Protein AF-A0AAV6U9W0-F1 (afdb_monomer_lite)

Organism: NCBI:txid931172

Sequence (272 aa):
MIKNRRFLPVDQITVCIETLISGEEGLRMTPAEGYRPVSVLTDRDSPFLAFLQLFGGERLAAMHIVTKKELSKSEINKSILRRRDRQAAESTEFILFAAKVLEINRITSNHSICLRKRYGERVVTAQLASNKEYVDGVLQDDNAFRVIHGVRNSSHHWHQEGLRVRAMVRQFGLPHIFLTISAAEIKWMELIVILKKVLYGETISEEQAREISDQDKATLIQRDPIVPVTSIIDFIPCSKPLNLLKDLLATDKFYTTFIRSSFNTEDHHTST

InterPro domains:
  IPR025476 Helitron helicase-like domain [PF14214] (132-202)

Structure (mmCIF, N/CA/C/O backbone):
data_AF-A0AAV6U9W0-F1
#
_entry.id   AF-A0AAV6U9W0-F1
#
loop_
_atom_site.group_PDB
_atom_site.id
_atom_site.type_symbol
_atom_site.label_atom_id
_atom_site.label_alt_id
_atom_site.label_comp_id
_atom_site.label_asym_id
_atom_site.label_entity_id
_atom_site.label_seq_id
_atom_site.pdbx_PDB_ins_code
_atom_site.Cartn_x
_atom_site.Cartn_y
_atom_site.Cartn_z
_atom_site.occupancy
_atom_site.B_iso_or_equiv
_atom_site.auth_seq_id
_atom_site.auth_comp_id
_atom_site.auth_asym_id
_atom_site.auth_atom_id
_atom_site.pdbx_PDB_model_num
ATOM 1 N N . MET A 1 1 ? -8.927 -1.709 -35.485 1.00 34.56 1 MET A N 1
ATOM 2 C CA . MET A 1 1 ? -9.480 -2.949 -36.077 1.00 34.56 1 MET A CA 1
ATOM 3 C C . MET A 1 1 ? -9.772 -3.941 -34.965 1.00 34.56 1 MET A C 1
ATOM 5 O O . MET A 1 1 ? -8.864 -4.586 -34.457 1.00 34.56 1 MET A O 1
ATOM 9 N N . ILE A 1 2 ? -11.030 -3.986 -34.537 1.00 35.25 2 ILE A N 1
ATOM 10 C CA . ILE A 1 2 ? -11.538 -4.881 -33.495 1.00 35.25 2 ILE A CA 1
ATOM 11 C C . ILE A 1 2 ? -11.841 -6.215 -34.184 1.00 35.25 2 ILE A C 1
ATOM 13 O O . ILE A 1 2 ? -12.743 -6.279 -35.014 1.00 35.25 2 ILE A O 1
ATOM 17 N N . LYS A 1 3 ? -11.059 -7.266 -33.911 1.00 35.25 3 LYS A N 1
ATOM 18 C CA . LYS A 1 3 ? -11.400 -8.623 -34.360 1.00 35.25 3 LYS A CA 1
ATOM 19 C C . LYS A 1 3 ? -12.346 -9.252 -33.337 1.00 35.25 3 LYS A C 1
ATOM 21 O O . LYS A 1 3 ? -11.996 -9.384 -32.167 1.00 35.25 3 LYS A O 1
ATOM 26 N N . ASN A 1 4 ? -13.537 -9.602 -33.819 1.00 33.78 4 ASN A N 1
ATOM 27 C CA . ASN A 1 4 ? -14.588 -10.362 -33.148 1.00 33.78 4 ASN A CA 1
ATOM 28 C C . ASN A 1 4 ? -14.027 -11.482 -32.259 1.00 33.78 4 ASN A C 1
ATOM 30 O O . ASN A 1 4 ? -13.488 -12.464 -32.765 1.00 33.78 4 ASN A O 1
ATOM 34 N N . ARG A 1 5 ? -14.217 -11.368 -30.941 1.00 40.19 5 ARG A N 1
ATOM 35 C CA . ARG A 1 5 ? -14.138 -12.515 -30.031 1.00 40.19 5 ARG A CA 1
ATOM 36 C C . ARG A 1 5 ? -15.517 -13.170 -30.003 1.00 40.19 5 ARG A C 1
ATOM 38 O O . ARG A 1 5 ? -16.406 -12.686 -29.311 1.00 40.19 5 ARG A O 1
ATOM 45 N N . ARG A 1 6 ? -15.707 -14.237 -30.783 1.00 32.53 6 ARG A N 1
ATOM 46 C CA . ARG A 1 6 ? -16.805 -15.183 -30.548 1.00 32.53 6 ARG A CA 1
ATOM 47 C C . ARG A 1 6 ? -16.363 -16.092 -29.403 1.00 32.53 6 ARG A C 1
ATOM 49 O O . ARG A 1 6 ? -15.396 -16.828 -29.561 1.00 32.53 6 ARG A O 1
ATOM 56 N N . PHE A 1 7 ? -17.025 -15.989 -28.257 1.00 41.41 7 PHE A N 1
ATOM 57 C CA . PHE A 1 7 ? -17.010 -17.059 -27.263 1.00 41.41 7 PHE A CA 1
ATOM 58 C C . PHE A 1 7 ? -17.871 -18.193 -27.821 1.00 41.41 7 PHE A C 1
ATOM 60 O O . PHE A 1 7 ? -18.963 -17.931 -28.327 1.00 41.41 7 PHE A O 1
ATOM 67 N N . LEU A 1 8 ? -17.353 -19.420 -27.806 1.00 33.66 8 LEU A N 1
ATOM 68 C CA . LEU A 1 8 ? -18.172 -20.595 -28.088 1.00 33.66 8 LEU A CA 1
ATOM 69 C C . LEU A 1 8 ? -19.186 -20.769 -26.941 1.00 33.66 8 LEU A C 1
ATOM 71 O O . LEU A 1 8 ? -18.841 -20.472 -25.793 1.00 33.66 8 LEU A O 1
ATOM 75 N N . PRO A 1 9 ? -20.429 -21.183 -27.238 1.00 29.05 9 PRO A N 1
ATOM 76 C CA . PRO A 1 9 ? -21.453 -21.407 -26.224 1.00 29.05 9 PRO A CA 1
ATOM 77 C C . PRO A 1 9 ? -21.056 -22.545 -25.273 1.00 29.05 9 PRO A C 1
ATOM 79 O O . PRO A 1 9 ? -20.320 -23.459 -25.642 1.00 29.05 9 PRO A O 1
ATOM 82 N N . VAL A 1 10 ? -21.556 -22.458 -24.040 1.00 43.41 10 VAL A N 1
ATOM 83 C CA . VAL A 1 10 ? -21.183 -23.257 -22.854 1.00 43.41 10 VAL A CA 1
ATOM 84 C C . VAL A 1 10 ? -21.566 -24.749 -22.969 1.00 43.41 10 VAL A C 1
ATOM 86 O O . VAL A 1 10 ? -21.153 -25.562 -22.149 1.00 43.41 10 VAL A O 1
ATOM 89 N N . ASP A 1 11 ? -22.242 -25.149 -24.045 1.00 32.69 11 ASP A N 1
ATOM 90 C CA . ASP A 1 11 ? -22.804 -26.496 -24.220 1.00 32.69 11 ASP A CA 1
ATOM 91 C C . ASP A 1 11 ? -21.808 -27.549 -24.754 1.00 32.69 11 ASP A C 1
ATOM 93 O O . ASP A 1 11 ? -22.188 -28.689 -25.002 1.00 32.69 11 ASP A O 1
ATOM 97 N N . GLN A 1 12 ? -20.525 -27.208 -24.934 1.00 37.31 12 GLN A N 1
ATOM 98 C CA . GLN A 1 12 ? -19.490 -28.156 -25.395 1.00 37.31 12 GLN A CA 1
ATOM 99 C C . GLN A 1 12 ? -18.553 -28.666 -24.291 1.00 37.31 12 GLN A C 1
ATOM 101 O O . GLN A 1 12 ? -17.585 -29.367 -24.580 1.00 37.31 12 GLN A O 1
ATOM 106 N N . ILE A 1 13 ? -18.842 -28.384 -23.018 1.00 40.12 13 ILE A N 1
ATOM 107 C CA . ILE A 1 13 ? -18.174 -29.055 -21.893 1.00 40.12 13 ILE A CA 1
ATOM 108 C C . ILE A 1 13 ? -18.954 -30.338 -21.587 1.00 40.12 13 ILE A C 1
ATOM 110 O O . ILE A 1 13 ? -19.564 -30.494 -20.537 1.00 40.12 13 ILE A O 1
ATOM 114 N N . THR A 1 14 ? -19.004 -31.256 -22.547 1.00 30.81 14 THR A N 1
ATOM 115 C CA . THR A 1 14 ? -19.441 -32.628 -22.286 1.00 30.81 14 THR A CA 1
ATOM 116 C C . THR A 1 14 ? -18.301 -33.537 -22.691 1.00 30.81 14 THR A C 1
ATOM 118 O O . THR A 1 14 ? -17.938 -33.619 -23.858 1.00 30.81 14 THR A O 1
ATOM 121 N N . VAL A 1 15 ? -17.685 -34.111 -21.661 1.00 44.22 15 VAL A N 1
ATOM 122 C CA . VAL A 1 15 ? -16.971 -35.389 -21.632 1.00 44.22 15 VAL A CA 1
ATOM 123 C C . VAL A 1 15 ? -16.905 -36.088 -22.996 1.00 44.22 15 VAL A C 1
ATOM 125 O O . VAL A 1 15 ? -17.845 -36.762 -23.396 1.00 44.22 15 VAL A O 1
ATOM 128 N N . CYS A 1 16 ? -15.758 -35.982 -23.662 1.00 31.23 16 CYS A N 1
ATOM 129 C CA . CYS A 1 16 ? -15.353 -36.913 -24.712 1.00 31.23 16 CYS A CA 1
ATOM 130 C C . CYS A 1 16 ? -13.968 -37.454 -24.346 1.00 31.23 16 CYS A C 1
ATOM 132 O O . CYS A 1 16 ? -12.960 -37.122 -24.965 1.00 31.23 16 CYS A O 1
ATOM 134 N N . ILE A 1 17 ? -13.915 -38.251 -23.278 1.00 44.06 17 ILE A N 1
ATOM 135 C CA . ILE A 1 17 ? -12.881 -39.277 -23.153 1.00 44.06 17 ILE A CA 1
ATOM 136 C C . ILE A 1 17 ? -13.472 -40.483 -23.867 1.00 44.06 17 ILE A C 1
ATOM 138 O O . ILE A 1 17 ? -14.253 -41.196 -23.261 1.00 44.06 17 ILE A O 1
ATOM 142 N N . GLU A 1 18 ? -13.153 -40.666 -25.146 1.00 36.28 18 GLU A N 1
ATOM 143 C CA . GLU A 1 18 ? -13.194 -41.974 -25.806 1.00 36.28 18 GLU A CA 1
ATOM 144 C C . GLU A 1 18 ? -12.420 -41.909 -27.137 1.00 36.28 18 GLU A C 1
ATOM 146 O O . GLU A 1 18 ? -12.790 -41.241 -28.097 1.00 36.28 18 GLU A O 1
ATOM 151 N N . THR A 1 19 ? -11.252 -42.553 -27.090 1.00 47.78 19 THR A N 1
ATOM 152 C CA . THR A 1 19 ? -10.423 -43.143 -28.153 1.00 47.78 19 THR A CA 1
ATOM 153 C C . THR A 1 19 ? -10.770 -42.881 -29.624 1.00 47.78 19 THR A C 1
ATOM 155 O O . THR A 1 19 ? -11.727 -43.444 -30.139 1.00 47.78 19 THR A O 1
ATOM 158 N N . LEU A 1 20 ? -9.835 -42.245 -30.342 1.00 34.69 20 LEU A N 1
ATOM 159 C CA . LEU A 1 20 ? -9.429 -42.617 -31.708 1.00 34.69 20 LEU A CA 1
ATOM 160 C C . LEU A 1 20 ? -7.949 -42.235 -31.897 1.00 34.69 20 LEU A C 1
ATOM 162 O O . LEU A 1 20 ? -7.608 -41.108 -32.243 1.00 34.69 20 LEU A O 1
ATOM 166 N N . ILE A 1 21 ? -7.058 -43.188 -31.610 1.00 48.72 21 ILE A N 1
ATOM 167 C CA . ILE A 1 21 ? -5.633 -43.116 -31.951 1.00 48.72 21 ILE A CA 1
ATOM 168 C C . ILE A 1 21 ? -5.502 -43.682 -33.368 1.00 48.72 21 ILE A C 1
ATOM 170 O O . ILE A 1 21 ? -5.483 -44.897 -33.563 1.00 48.72 21 ILE A O 1
ATOM 174 N N . SER A 1 22 ? -5.464 -42.812 -34.372 1.00 43.38 22 SER A N 1
ATOM 175 C CA . SER A 1 22 ? -4.952 -43.139 -35.706 1.00 43.38 22 SER A CA 1
ATOM 176 C C . SER A 1 22 ? -4.578 -41.862 -36.443 1.00 43.38 22 SER A C 1
ATOM 178 O O . SER A 1 22 ? -5.436 -41.040 -36.746 1.00 43.38 22 SER A O 1
ATOM 180 N N . GLY A 1 23 ? -3.285 -41.728 -36.725 1.00 39.44 23 GLY A N 1
ATOM 181 C CA . GLY A 1 23 ? -2.690 -40.619 -37.464 1.00 39.44 23 GLY A CA 1
ATOM 182 C C . GLY A 1 23 ? -1.450 -40.101 -36.746 1.00 39.44 23 GLY A C 1
ATOM 183 O O . GLY A 1 23 ? -1.501 -39.834 -35.550 1.0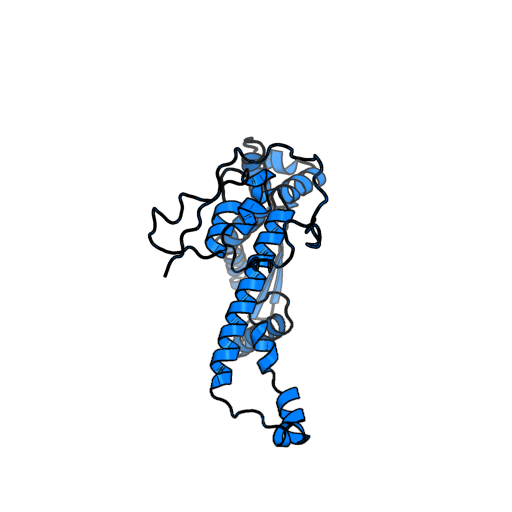0 39.44 23 GLY A O 1
ATOM 184 N N . GLU A 1 24 ? -0.335 -39.978 -37.462 1.00 47.72 24 GLU A N 1
ATOM 185 C CA . GLU A 1 24 ? 0.940 -39.399 -37.009 1.00 47.72 24 GLU A CA 1
ATOM 186 C C . GLU A 1 24 ? 0.846 -37.881 -36.735 1.00 47.72 24 GLU A C 1
ATOM 188 O O . GLU A 1 24 ? 1.680 -37.089 -37.163 1.00 47.72 24 GLU A O 1
ATOM 193 N N . GLU A 1 25 ? -0.172 -37.450 -35.999 1.00 53.66 25 GLU A N 1
ATOM 194 C CA . GLU A 1 25 ? -0.300 -36.102 -35.466 1.00 53.66 25 GLU A CA 1
ATOM 195 C C . GLU A 1 25 ? -0.363 -36.239 -33.947 1.00 53.66 25 GLU A C 1
ATOM 197 O O . GLU A 1 25 ? -1.324 -36.763 -33.386 1.00 53.66 25 GLU A O 1
ATOM 202 N N . GLY A 1 26 ? 0.723 -35.850 -33.275 1.00 54.69 26 GLY A N 1
ATOM 203 C CA . GLY A 1 26 ? 0.847 -35.977 -31.827 1.00 54.69 26 GLY A CA 1
ATOM 204 C C . GLY A 1 26 ? -0.383 -35.422 -31.107 1.00 54.69 26 GLY A C 1
ATOM 205 O O . GLY A 1 26 ? -0.781 -34.278 -31.328 1.00 54.69 26 GLY A O 1
ATOM 206 N N . LEU A 1 27 ? -0.973 -36.242 -30.236 1.00 54.53 27 LEU A N 1
ATOM 207 C CA . LEU A 1 27 ? -2.075 -35.873 -29.356 1.00 54.53 27 LEU A CA 1
ATOM 208 C C . LEU A 1 27 ? -1.649 -34.669 -28.500 1.00 54.53 27 LEU A C 1
ATOM 210 O O . LEU A 1 27 ? -0.931 -34.822 -27.510 1.00 54.53 27 LEU A O 1
ATOM 214 N N . ARG A 1 28 ? -2.070 -33.459 -28.888 1.00 59.00 28 ARG A N 1
ATOM 215 C CA . ARG A 1 28 ? -1.854 -32.235 -28.102 1.00 59.00 28 ARG A CA 1
ATOM 216 C C . ARG A 1 28 ? -2.767 -32.267 -26.883 1.00 59.00 28 ARG A C 1
ATOM 218 O O . ARG A 1 28 ? -3.883 -31.759 -26.897 1.00 59.00 28 ARG A O 1
ATOM 225 N N . MET A 1 29 ? -2.282 -32.922 -25.834 1.00 60.47 29 MET A N 1
ATOM 226 C CA . MET A 1 29 ? -2.999 -33.160 -24.577 1.00 60.47 29 MET A CA 1
ATOM 227 C C . MET A 1 29 ? -3.200 -31.891 -23.739 1.00 60.47 29 MET A C 1
ATOM 229 O O . MET A 1 29 ? -3.978 -31.915 -22.788 1.00 60.47 29 MET A O 1
ATOM 233 N N . THR A 1 30 ? -2.505 -30.785 -24.036 1.00 67.44 30 THR A N 1
ATOM 234 C CA . THR A 1 30 ? -2.573 -29.586 -23.191 1.00 67.44 30 THR A CA 1
ATOM 235 C C . THR A 1 30 ? -3.357 -28.457 -23.874 1.00 67.44 30 THR A C 1
ATOM 237 O O . THR A 1 30 ? -2.937 -27.970 -24.924 1.00 67.44 30 THR A O 1
ATOM 240 N N . PRO A 1 31 ? -4.467 -27.968 -23.276 1.00 70.50 31 PRO A N 1
ATOM 241 C CA . PRO A 1 31 ? -5.294 -26.891 -23.841 1.00 70.50 31 PRO A CA 1
ATOM 242 C C . PRO A 1 31 ? -4.550 -25.577 -24.140 1.00 70.50 31 PRO A C 1
ATOM 244 O O . PRO A 1 31 ? -5.086 -24.700 -24.812 1.00 70.50 31 PRO A O 1
ATOM 247 N N . ALA A 1 32 ? -3.333 -25.415 -23.614 1.00 71.31 32 ALA A N 1
ATOM 248 C CA . ALA A 1 32 ? -2.529 -24.202 -23.708 1.00 71.31 32 ALA A CA 1
ATOM 249 C C . ALA A 1 32 ? -1.299 -24.337 -24.628 1.00 71.31 32 ALA A C 1
ATOM 251 O O . ALA A 1 32 ? -0.505 -23.397 -24.718 1.00 71.31 32 ALA A O 1
ATOM 252 N N . GLU A 1 33 ? -1.115 -25.468 -25.317 1.00 78.19 33 GLU A N 1
ATOM 253 C CA . GLU A 1 33 ? 0.055 -25.678 -26.172 1.00 78.19 33 GLU A CA 1
ATOM 254 C C . GLU A 1 33 ? 0.094 -24.664 -27.328 1.00 78.19 33 GLU A C 1
ATOM 256 O O . GLU A 1 33 ? -0.814 -24.590 -28.154 1.00 78.19 33 GLU A O 1
ATOM 261 N N . GLY A 1 34 ? 1.150 -23.847 -27.380 1.00 80.19 34 GLY A N 1
ATOM 262 C CA . GLY A 1 34 ? 1.328 -22.806 -28.400 1.00 80.19 34 GLY A CA 1
ATOM 263 C C . GLY A 1 34 ? 0.689 -21.449 -28.076 1.00 80.19 34 GLY A C 1
ATOM 264 O O . GLY A 1 34 ? 0.899 -20.490 -28.823 1.00 80.19 34 GLY A O 1
ATOM 265 N N . TYR A 1 35 ? -0.023 -21.315 -26.953 1.00 80.62 35 TYR A N 1
ATOM 266 C CA . TYR A 1 35 ? -0.574 -20.033 -26.510 1.00 80.62 35 TYR A CA 1
ATOM 267 C C . TYR A 1 35 ? 0.379 -19.311 -25.551 1.00 80.62 35 TYR A C 1
ATOM 269 O O . TYR A 1 35 ? 0.938 -19.897 -24.628 1.00 80.62 35 TYR A O 1
ATOM 277 N N . ARG A 1 36 ? 0.554 -17.998 -25.751 1.00 81.69 36 ARG A N 1
ATOM 278 C CA . ARG A 1 36 ? 1.263 -17.135 -24.793 1.00 81.69 36 ARG A CA 1
ATOM 279 C C . ARG A 1 36 ? 0.257 -16.554 -23.798 1.00 81.69 36 ARG A C 1
ATOM 281 O O . ARG A 1 36 ? -0.739 -15.982 -24.249 1.00 81.69 36 ARG A O 1
ATOM 288 N N . PRO A 1 37 ? 0.503 -16.649 -22.479 1.00 78.62 37 PRO A N 1
ATOM 289 C CA . PRO A 1 37 ? -0.389 -16.060 -21.494 1.00 78.62 37 PRO A CA 1
ATOM 290 C C . PRO A 1 37 ? -0.448 -14.544 -21.681 1.00 78.62 37 PRO A C 1
ATOM 292 O O . PRO A 1 37 ? 0.559 -13.881 -21.950 1.00 78.62 37 PRO A O 1
ATOM 295 N N . VAL A 1 38 ? -1.649 -13.988 -21.547 1.00 82.31 38 VAL A N 1
ATOM 296 C CA . VAL A 1 38 ? -1.839 -12.539 -21.566 1.00 82.31 38 VAL A CA 1
ATOM 297 C C . VAL A 1 38 ? -1.294 -11.974 -20.258 1.00 82.31 38 VAL A C 1
ATOM 299 O O . VAL A 1 38 ? -1.539 -12.519 -19.184 1.00 82.31 38 VAL A O 1
ATOM 302 N N . SER A 1 39 ? -0.548 -10.872 -20.337 1.00 81.94 39 SER A N 1
ATOM 303 C CA . SER A 1 39 ? -0.091 -10.179 -19.133 1.00 81.94 39 SER A CA 1
ATOM 304 C C . SER A 1 39 ? -1.288 -9.706 -18.310 1.00 81.94 39 SER A C 1
ATOM 306 O O . SER A 1 39 ? -2.211 -9.098 -18.856 1.00 81.94 39 SER A O 1
ATOM 308 N N . VAL A 1 40 ? -1.211 -9.866 -16.987 1.00 81.81 40 VAL A N 1
ATOM 309 C CA . VAL A 1 40 ? -2.160 -9.308 -16.002 1.00 81.81 40 VAL A CA 1
ATOM 310 C C . VAL A 1 40 ? -2.368 -7.797 -16.202 1.00 81.81 40 VAL A C 1
ATOM 312 O O . VAL A 1 40 ? -3.378 -7.215 -15.810 1.00 81.81 40 VAL A O 1
ATOM 315 N N . LEU A 1 41 ? -1.414 -7.112 -16.842 1.00 79.12 41 LEU A N 1
ATOM 316 C CA . LEU A 1 41 ? -1.556 -5.697 -17.161 1.00 79.12 41 LEU A CA 1
ATOM 317 C C . LEU A 1 41 ? -2.441 -5.422 -18.375 1.00 79.12 41 LEU A C 1
ATOM 319 O O . LEU A 1 41 ? -3.098 -4.385 -18.441 1.00 79.12 41 LEU A O 1
ATOM 323 N N . THR A 1 42 ? -2.415 -6.303 -19.358 1.00 80.25 42 THR A N 1
ATOM 324 C CA . THR A 1 42 ? -3.191 -6.142 -20.585 1.00 80.25 42 THR A CA 1
ATOM 325 C C . THR A 1 42 ? -4.595 -6.696 -20.402 1.00 80.25 42 THR A C 1
ATOM 327 O O . THR A 1 42 ? -5.545 -6.172 -20.982 1.00 80.25 42 THR A O 1
ATOM 330 N N . ASP A 1 43 ? -4.724 -7.732 -19.577 1.00 82.81 43 ASP A N 1
ATOM 331 C CA . ASP A 1 43 ? -6.001 -8.341 -19.274 1.00 82.81 43 ASP A CA 1
ATOM 332 C C . ASP A 1 43 ? -6.839 -7.448 -18.344 1.00 82.81 43 ASP A C 1
ATOM 334 O O . ASP A 1 43 ? -6.453 -7.131 -17.218 1.00 82.81 43 ASP A O 1
ATOM 338 N N . ARG A 1 44 ? -7.996 -7.013 -18.852 1.00 76.75 44 ARG A N 1
ATOM 339 C CA . ARG A 1 44 ? -8.969 -6.209 -18.099 1.00 76.75 44 ARG A CA 1
ATOM 340 C C . ARG A 1 44 ? -9.788 -7.071 -17.149 1.00 76.75 44 ARG A C 1
ATOM 342 O O . ARG A 1 44 ? -10.196 -6.581 -16.100 1.00 76.75 44 ARG A O 1
ATOM 349 N N . ASP A 1 45 ? -10.001 -8.329 -17.524 1.00 78.31 45 ASP A N 1
ATOM 350 C CA . ASP A 1 45 ? -10.902 -9.232 -16.822 1.00 78.31 45 ASP A CA 1
ATOM 351 C C . ASP A 1 45 ? -10.166 -10.101 -15.791 1.00 78.31 45 ASP A C 1
ATOM 353 O O . ASP A 1 45 ? -10.799 -10.817 -15.023 1.00 78.31 45 ASP A O 1
ATOM 357 N N . SER A 1 46 ? -8.836 -9.981 -15.720 1.00 82.19 46 SER A N 1
ATOM 358 C CA . SER A 1 46 ? -7.966 -10.731 -14.809 1.00 82.19 46 SER A CA 1
ATOM 359 C C . SER A 1 46 ? -8.467 -10.813 -13.357 1.00 82.19 46 SER A C 1
ATOM 361 O O . SER A 1 46 ? -8.527 -11.933 -12.854 1.00 82.19 46 SER A O 1
ATOM 363 N N . PRO A 1 47 ? -8.875 -9.721 -12.667 1.00 81.62 47 PRO A N 1
ATOM 364 C CA . PRO A 1 47 ? -9.413 -9.844 -11.308 1.00 81.62 47 PRO A CA 1
ATOM 365 C C . PRO A 1 47 ? -10.703 -10.675 -11.242 1.00 81.62 47 PRO A C 1
ATOM 367 O O . PRO A 1 47 ? -10.888 -11.432 -10.297 1.00 81.62 47 PRO A O 1
ATOM 370 N N . PHE A 1 48 ? -11.581 -10.562 -12.240 1.00 83.94 48 PHE A N 1
ATOM 371 C CA . PHE A 1 48 ? -12.877 -11.251 -12.258 1.00 83.94 48 PHE A CA 1
ATOM 372 C C . PHE A 1 48 ? -12.738 -12.741 -12.573 1.00 83.94 48 PHE A C 1
ATOM 374 O O . PHE A 1 48 ? -13.504 -13.557 -12.070 1.00 83.94 48 PHE A O 1
ATOM 381 N N . LEU A 1 49 ? -11.734 -13.091 -13.381 1.00 82.62 49 LEU A N 1
ATOM 382 C CA . LEU A 1 49 ? -11.420 -14.470 -13.745 1.00 82.62 49 LEU A CA 1
ATOM 383 C C . LEU A 1 49 ? -10.562 -15.179 -12.690 1.00 82.62 49 LEU A C 1
ATOM 385 O O . LEU A 1 49 ? -10.695 -16.384 -12.520 1.00 82.62 49 LEU A O 1
ATOM 389 N N . ALA A 1 50 ? -9.683 -14.456 -11.989 1.00 84.94 50 ALA A N 1
ATOM 390 C CA . ALA A 1 50 ? -8.831 -15.040 -10.954 1.00 84.94 50 ALA A CA 1
ATOM 391 C C . ALA A 1 50 ? -9.598 -15.312 -9.650 1.00 84.94 50 ALA A C 1
ATOM 393 O O . ALA A 1 50 ? -9.352 -16.320 -8.995 1.00 84.94 50 ALA A O 1
ATOM 394 N N . PHE A 1 51 ? -10.543 -14.440 -9.283 1.00 88.50 51 PHE A N 1
ATOM 395 C CA . PHE A 1 51 ? -11.281 -14.535 -8.023 1.00 88.50 51 PHE A CA 1
ATOM 396 C C . PHE A 1 51 ? -12.740 -14.950 -8.247 1.00 88.50 51 PHE A C 1
ATOM 398 O O . PHE A 1 51 ? -13.661 -14.144 -8.092 1.00 88.50 51 PHE A O 1
ATOM 405 N N . LEU A 1 52 ? -12.956 -16.231 -8.570 1.00 87.38 52 LEU A N 1
ATOM 406 C CA . LEU A 1 52 ? -14.303 -16.794 -8.758 1.00 87.38 52 LEU A CA 1
ATOM 407 C C . LEU A 1 52 ? -15.195 -16.599 -7.527 1.00 87.38 52 LEU A C 1
ATOM 409 O O . LEU A 1 52 ? -16.366 -16.279 -7.679 1.00 87.38 52 LEU A O 1
ATOM 413 N N . GLN A 1 53 ? -14.643 -16.741 -6.321 1.00 86.88 53 GLN A N 1
ATOM 414 C CA . GLN A 1 53 ? -15.408 -16.571 -5.084 1.00 86.88 53 GLN A CA 1
ATOM 415 C C . GLN A 1 53 ? -15.952 -15.144 -4.912 1.00 86.88 53 GLN A C 1
ATOM 417 O O . GLN A 1 53 ? -17.023 -14.973 -4.346 1.00 86.88 53 GLN A O 1
ATOM 422 N N . LEU A 1 54 ? -15.235 -14.130 -5.410 1.00 86.06 54 LEU A N 1
ATOM 423 C CA . LEU A 1 54 ? -15.625 -12.723 -5.262 1.00 86.06 54 LEU A CA 1
ATOM 424 C C . LEU A 1 54 ? -16.547 -12.241 -6.384 1.00 86.06 54 LEU A C 1
ATOM 426 O O . LEU A 1 54 ? -17.391 -11.377 -6.162 1.00 86.06 54 LEU A O 1
ATOM 430 N N . PHE A 1 55 ? -16.345 -12.739 -7.606 1.00 85.06 55 PHE A N 1
ATOM 431 C CA . PHE A 1 55 ? -16.983 -12.178 -8.800 1.00 85.06 55 PHE A CA 1
ATOM 432 C C . PHE A 1 55 ? -17.822 -13.179 -9.597 1.00 85.06 55 PHE A C 1
ATOM 434 O O . PHE A 1 55 ? -18.421 -12.794 -10.595 1.00 85.06 55 PHE A O 1
ATOM 441 N N . GLY A 1 56 ? -17.844 -14.459 -9.218 1.00 82.69 56 GLY A N 1
ATOM 442 C CA . GLY A 1 56 ? -18.612 -15.495 -9.917 1.00 82.69 56 GLY A CA 1
ATOM 443 C C . GLY A 1 56 ? -18.177 -15.735 -11.367 1.00 82.69 56 GLY A C 1
ATOM 444 O O . GLY A 1 56 ? -18.933 -16.310 -12.141 1.00 82.69 56 GLY A O 1
ATOM 445 N N . GLY A 1 57 ? -16.987 -15.266 -11.766 1.00 77.75 57 GLY A N 1
ATOM 446 C CA . GLY A 1 57 ? -16.536 -15.285 -13.161 1.00 77.75 57 GLY A CA 1
ATOM 447 C C . GLY A 1 57 ? -17.222 -14.248 -14.060 1.00 77.75 57 GLY A C 1
ATOM 448 O O . GLY A 1 57 ? -16.978 -14.225 -15.270 1.00 77.75 57 GLY A O 1
ATOM 449 N N . GLU A 1 58 ? -18.053 -13.366 -13.500 1.00 75.19 58 GLU A N 1
ATOM 450 C CA . GLU A 1 58 ? -18.737 -12.325 -14.255 1.00 75.19 58 GLU A CA 1
ATOM 451 C C . GLU A 1 58 ? -17.854 -11.095 -14.458 1.00 75.19 58 GLU A C 1
ATOM 453 O O . GLU A 1 58 ? -17.190 -10.583 -13.554 1.00 75.19 58 GLU A O 1
ATOM 458 N N . ARG A 1 59 ? -17.881 -10.564 -15.679 1.00 72.81 59 ARG A N 1
ATOM 459 C CA . ARG A 1 59 ? -17.186 -9.318 -16.012 1.00 72.81 59 ARG A CA 1
ATOM 460 C C . ARG A 1 59 ? -17.985 -8.129 -15.507 1.00 72.81 59 ARG A C 1
ATOM 462 O O . ARG A 1 59 ? -19.212 -8.132 -15.555 1.00 72.81 59 ARG A O 1
ATOM 469 N N . LEU A 1 60 ? -17.298 -7.040 -15.156 1.00 69.44 60 LEU A N 1
ATOM 470 C CA . LEU A 1 60 ? -17.956 -5.749 -14.938 1.00 69.44 60 LEU A CA 1
ATOM 471 C C . LEU A 1 60 ? -18.521 -5.203 -16.259 1.00 69.44 60 LEU A C 1
ATOM 473 O O . LEU A 1 60 ? -17.893 -4.386 -16.931 1.00 69.44 60 LEU A O 1
ATOM 477 N N . ALA A 1 61 ? -19.732 -5.627 -16.615 1.00 57.94 61 ALA A N 1
ATOM 478 C CA . ALA A 1 61 ? -20.427 -5.186 -17.821 1.00 57.94 61 ALA A CA 1
ATOM 479 C C . ALA A 1 61 ? -20.795 -3.686 -17.786 1.00 57.94 61 ALA A C 1
ATOM 481 O O . ALA A 1 61 ? -20.920 -3.049 -18.828 1.00 57.94 61 ALA A O 1
ATOM 482 N N . ALA A 1 62 ? -20.941 -3.097 -16.593 1.00 51.75 62 ALA A N 1
ATOM 483 C CA . ALA A 1 62 ? -21.687 -1.849 -16.421 1.00 51.75 62 ALA A CA 1
ATOM 484 C C . ALA A 1 62 ? -20.858 -0.546 -16.411 1.00 51.75 62 ALA A C 1
ATOM 486 O O . ALA A 1 62 ? -21.398 0.521 -16.694 1.00 51.75 62 ALA A O 1
ATOM 487 N N . MET A 1 63 ? -19.555 -0.576 -16.104 1.00 51.94 63 MET A N 1
ATOM 488 C CA . MET A 1 63 ? -18.825 0.671 -15.791 1.00 51.94 63 MET A CA 1
ATOM 489 C C . MET A 1 63 ? -18.327 1.450 -17.019 1.00 51.94 63 MET A C 1
ATOM 491 O O . MET A 1 63 ? -18.115 2.655 -16.927 1.00 51.94 63 MET A O 1
ATOM 495 N N . HIS A 1 64 ? -18.182 0.800 -18.179 1.00 49.25 64 HIS A N 1
ATOM 496 C CA . HIS A 1 64 ? -17.801 1.477 -19.431 1.00 49.25 64 HIS A CA 1
ATOM 497 C C . HIS A 1 64 ? -18.982 2.151 -20.146 1.00 49.25 64 HIS A C 1
ATOM 499 O O . HIS A 1 64 ? -18.772 3.085 -20.919 1.00 49.25 64 HIS A O 1
ATOM 505 N N . ILE A 1 65 ? -20.210 1.688 -19.897 1.00 50.53 65 ILE A N 1
ATOM 506 C CA . ILE A 1 65 ? -21.403 2.128 -20.635 1.00 50.53 65 ILE A CA 1
ATOM 507 C C . ILE A 1 65 ? -21.842 3.526 -20.178 1.00 50.53 65 ILE A C 1
ATOM 509 O O . ILE A 1 65 ? -22.249 4.343 -20.999 1.00 50.53 65 ILE A O 1
ATOM 513 N N . VAL A 1 66 ? -21.700 3.828 -18.884 1.00 55.72 66 VAL A N 1
ATOM 514 C CA . VAL A 1 66 ? -22.193 5.082 -18.290 1.00 55.72 66 VAL A CA 1
ATOM 515 C C . VAL A 1 66 ? -21.269 6.269 -18.584 1.00 55.72 66 VAL A C 1
ATOM 517 O O . VAL A 1 66 ? -21.742 7.360 -18.888 1.00 55.72 66 VAL A O 1
ATOM 520 N N . THR A 1 67 ? -19.949 6.079 -18.529 1.00 58.19 67 THR A N 1
ATOM 521 C CA . THR A 1 67 ? -18.986 7.198 -18.504 1.00 58.19 67 THR A CA 1
ATOM 522 C C . THR A 1 67 ? -18.298 7.487 -19.839 1.00 58.19 67 THR A C 1
ATOM 524 O O . THR A 1 67 ? -17.582 8.483 -19.925 1.00 58.19 67 THR A O 1
ATOM 527 N N . LYS A 1 68 ? -18.448 6.632 -20.871 1.00 63.59 68 LYS A N 1
ATOM 528 C CA . LYS A 1 68 ? -17.711 6.689 -22.164 1.00 63.59 68 LYS A CA 1
ATOM 529 C C . LYS A 1 68 ? -16.175 6.812 -22.047 1.00 63.59 68 LYS A C 1
ATOM 531 O O . LYS A 1 68 ? -15.493 6.993 -23.053 1.00 63.59 68 LYS A O 1
ATOM 536 N N . LYS A 1 69 ? -15.617 6.703 -20.840 1.00 68.50 69 LYS A N 1
ATOM 537 C CA . LYS A 1 69 ? -14.204 6.889 -20.511 1.00 68.50 69 LYS A CA 1
ATOM 538 C C . LYS A 1 69 ? -13.668 5.604 -19.904 1.00 68.50 69 LYS A C 1
ATOM 540 O O . LYS A 1 69 ? -14.299 5.030 -19.018 1.00 68.50 69 LYS A O 1
ATOM 545 N N . GLU A 1 70 ? -12.491 5.188 -20.358 1.00 71.00 70 GLU A N 1
ATOM 546 C CA . GLU A 1 70 ? -11.787 4.061 -19.754 1.00 71.00 70 GLU A CA 1
ATOM 547 C C . GLU A 1 70 ? -11.340 4.435 -18.336 1.00 71.00 70 GLU A C 1
ATOM 549 O O . GLU A 1 70 ? -10.612 5.411 -18.136 1.00 71.00 70 GLU A O 1
ATOM 554 N N . LEU A 1 71 ? -11.813 3.675 -17.348 1.00 78.12 71 LEU A N 1
ATOM 555 C CA . LEU A 1 71 ? -11.431 3.861 -15.952 1.00 78.12 71 LEU A CA 1
ATOM 556 C C . LEU A 1 71 ? -10.025 3.318 -15.709 1.00 78.12 71 LEU A C 1
ATOM 558 O O . LEU A 1 71 ? -9.645 2.258 -16.214 1.00 78.12 71 LEU A O 1
ATOM 562 N N . SER A 1 72 ? -9.261 4.026 -14.883 1.00 83.75 72 SER A N 1
ATOM 563 C CA . SER A 1 72 ? -7.962 3.545 -14.435 1.00 83.75 72 SER A CA 1
ATOM 564 C C . SER A 1 72 ? -8.134 2.337 -13.516 1.00 83.75 72 SER A C 1
ATOM 566 O O . SER A 1 72 ? -9.062 2.260 -12.711 1.00 83.75 72 SER A O 1
ATOM 568 N N . LYS A 1 73 ? -7.172 1.414 -13.546 1.00 83.94 73 LYS A N 1
ATOM 569 C CA . LYS A 1 73 ? -7.141 0.262 -12.631 1.00 83.94 73 LYS A CA 1
ATOM 570 C C . LYS A 1 73 ? -7.161 0.668 -11.160 1.00 83.94 73 LYS A C 1
ATOM 572 O O . LYS A 1 73 ? -7.701 -0.055 -10.332 1.00 83.94 73 LYS A O 1
ATOM 577 N N . SER A 1 74 ? -6.614 1.838 -10.827 1.00 87.38 74 SER A N 1
ATOM 578 C CA . SER A 1 74 ? -6.695 2.381 -9.467 1.00 87.38 74 SER A CA 1
ATOM 579 C C . SER A 1 74 ? -8.117 2.762 -9.079 1.00 87.38 74 SER A C 1
ATOM 581 O O . SER A 1 74 ? -8.503 2.548 -7.936 1.00 87.38 74 SER A O 1
ATOM 583 N N . GLU A 1 75 ? -8.900 3.306 -10.007 1.00 87.38 75 GLU A N 1
ATOM 584 C CA . GLU A 1 75 ? -10.296 3.683 -9.780 1.00 87.38 75 GLU A CA 1
ATOM 585 C C . GLU A 1 75 ? -11.172 2.438 -9.645 1.00 87.38 75 GLU A C 1
ATOM 587 O O . GLU A 1 75 ? -11.987 2.367 -8.729 1.00 87.38 75 GLU A O 1
ATOM 592 N N . ILE A 1 76 ? -10.938 1.427 -10.487 1.00 86.56 76 ILE A N 1
ATOM 593 C CA . ILE A 1 76 ? -11.629 0.133 -10.415 1.00 86.56 76 ILE A CA 1
ATOM 594 C C . ILE A 1 76 ? -11.351 -0.545 -9.068 1.00 86.56 76 ILE A C 1
ATOM 596 O O . ILE A 1 76 ? -12.291 -0.868 -8.344 1.00 86.56 76 ILE A O 1
ATOM 600 N N . ASN A 1 77 ? -10.079 -0.688 -8.680 1.00 89.31 77 ASN A N 1
ATOM 601 C CA . ASN A 1 77 ? -9.711 -1.331 -7.415 1.00 89.31 77 ASN A CA 1
ATOM 602 C C . ASN A 1 77 ? -10.259 -0.559 -6.206 1.00 89.31 77 ASN A C 1
ATOM 604 O O . ASN A 1 77 ? -10.799 -1.167 -5.287 1.00 89.31 77 ASN A O 1
ATOM 608 N N . LYS A 1 78 ? -10.191 0.782 -6.216 1.00 88.75 78 LYS A N 1
ATOM 609 C CA . LYS A 1 78 ? -10.805 1.613 -5.165 1.00 88.75 78 LYS A CA 1
ATOM 610 C C . LYS A 1 78 ? -12.313 1.417 -5.098 1.00 88.75 78 LYS A C 1
ATOM 612 O O . LYS A 1 78 ? -12.848 1.333 -4.001 1.00 88.75 78 LYS A O 1
ATOM 617 N N . SER A 1 79 ? -12.987 1.368 -6.247 1.00 87.31 79 SER A N 1
ATOM 618 C CA . SER A 1 79 ? -14.428 1.140 -6.307 1.00 87.31 79 SER A CA 1
ATOM 619 C C . SER A 1 79 ? -14.783 -0.205 -5.689 1.00 87.31 79 SER A C 1
ATOM 621 O O . SER A 1 79 ? -15.657 -0.227 -4.836 1.00 87.31 79 SER A O 1
ATOM 623 N N . ILE A 1 80 ? -14.076 -1.282 -6.054 1.00 88.94 80 ILE A N 1
ATOM 624 C CA . ILE A 1 80 ? -14.307 -2.638 -5.533 1.00 88.94 80 ILE A CA 1
ATOM 625 C C . ILE A 1 80 ? -14.075 -2.701 -4.016 1.00 88.94 80 ILE A C 1
ATOM 627 O O . ILE A 1 80 ? -14.947 -3.167 -3.293 1.00 88.94 80 ILE A O 1
ATOM 631 N N . LEU A 1 81 ? -12.951 -2.176 -3.521 1.00 90.75 81 LEU A N 1
ATOM 632 C CA . LEU A 1 81 ? -12.606 -2.205 -2.090 1.00 90.75 81 LEU A CA 1
ATOM 633 C C . LEU A 1 81 ? -13.531 -1.334 -1.218 1.00 90.75 81 LEU A C 1
ATOM 635 O O . LEU A 1 81 ? -13.649 -1.547 -0.011 1.00 90.75 81 LEU A O 1
ATOM 639 N N . ARG A 1 82 ? -14.182 -0.331 -1.815 1.00 88.38 82 ARG A N 1
ATOM 640 C CA . ARG A 1 82 ? -15.120 0.579 -1.135 1.00 88.38 82 ARG A CA 1
ATOM 641 C C . ARG A 1 82 ? -16.584 0.200 -1.346 1.00 88.38 82 ARG A C 1
ATOM 643 O O . ARG A 1 82 ? -17.464 0.989 -1.006 1.00 88.38 82 ARG A O 1
ATOM 650 N N . ARG A 1 83 ? -16.869 -0.970 -1.924 1.00 87.06 83 ARG A N 1
ATOM 651 C CA . ARG A 1 83 ? -18.250 -1.445 -2.042 1.00 87.06 83 ARG A CA 1
ATOM 652 C C . ARG A 1 83 ? -18.852 -1.666 -0.659 1.00 87.06 83 ARG A C 1
ATOM 654 O O . ARG A 1 83 ? -18.149 -1.886 0.330 1.00 87.06 83 ARG A O 1
ATOM 661 N N . ARG A 1 84 ? -20.187 -1.600 -0.632 1.00 84.81 84 ARG A N 1
ATOM 662 C CA . ARG A 1 84 ? -20.986 -2.011 0.525 1.00 84.81 84 ARG A CA 1
ATOM 663 C C . ARG A 1 84 ? -20.725 -3.475 0.858 1.00 84.81 84 ARG A C 1
ATOM 665 O O . ARG A 1 84 ? -20.613 -3.814 2.026 1.00 84.81 84 ARG A O 1
ATOM 672 N N . ASP A 1 85 ? -20.618 -4.306 -0.174 1.00 87.25 85 ASP A N 1
ATOM 673 C CA . ASP A 1 85 ? -20.135 -5.669 -0.023 1.00 87.25 85 ASP A CA 1
ATOM 674 C C . ASP A 1 85 ? -18.648 -5.656 0.358 1.00 87.25 85 ASP A C 1
ATOM 676 O O . ASP A 1 85 ? -17.823 -5.065 -0.347 1.00 87.25 85 ASP A O 1
ATOM 680 N N . ARG A 1 86 ? -18.326 -6.263 1.505 1.00 87.69 86 ARG A N 1
ATOM 681 C CA . ARG A 1 86 ? -16.987 -6.242 2.107 1.00 87.69 86 ARG A CA 1
ATOM 682 C C . ARG A 1 86 ? -16.150 -7.462 1.749 1.00 87.69 86 ARG A C 1
ATOM 684 O O . ARG A 1 86 ? -14.975 -7.460 2.091 1.00 87.69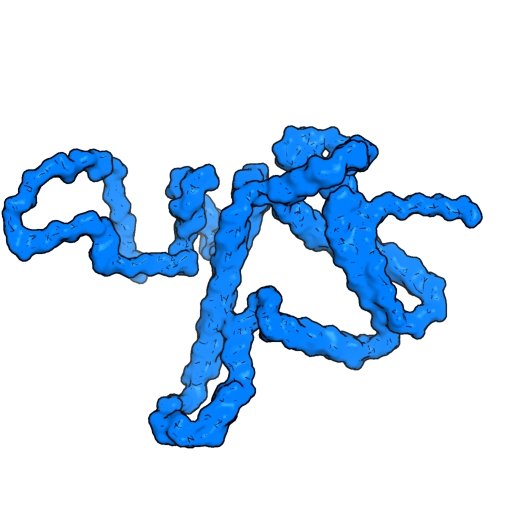 86 ARG A O 1
ATOM 691 N N . GLN A 1 87 ? -16.674 -8.440 1.007 1.00 87.88 87 GLN A N 1
ATOM 692 C CA . GLN A 1 87 ? -15.924 -9.660 0.668 1.00 87.88 87 GLN A CA 1
ATOM 693 C C . GLN A 1 87 ? -14.548 -9.362 0.051 1.00 87.88 87 GLN A C 1
ATOM 695 O O . GLN A 1 87 ? -13.545 -9.952 0.441 1.00 87.88 87 GLN A O 1
ATOM 700 N N . ALA A 1 88 ? -14.473 -8.378 -0.852 1.00 89.12 88 ALA A N 1
ATOM 701 C CA . ALA A 1 88 ? -13.212 -7.971 -1.472 1.00 89.12 88 ALA A CA 1
ATOM 702 C C . ALA A 1 88 ? -12.249 -7.247 -0.506 1.00 89.12 88 ALA A C 1
ATOM 704 O O . ALA A 1 88 ? -11.035 -7.293 -0.698 1.00 89.12 88 ALA A O 1
ATOM 705 N N . ALA A 1 89 ? -12.781 -6.551 0.503 1.00 89.94 89 ALA A N 1
ATOM 706 C CA . ALA A 1 89 ? -11.994 -5.895 1.547 1.00 89.94 89 ALA A CA 1
ATOM 707 C C . ALA A 1 89 ? -11.520 -6.891 2.621 1.00 89.94 89 ALA A C 1
ATOM 709 O O . ALA A 1 89 ? -10.454 -6.700 3.189 1.00 89.94 89 ALA A O 1
ATOM 710 N N . GLU A 1 90 ? -12.274 -7.963 2.857 1.00 90.00 90 GLU A N 1
ATOM 711 C CA . GLU A 1 90 ? -11.911 -9.049 3.773 1.00 90.00 90 GLU A CA 1
ATOM 712 C C . GLU A 1 90 ? -10.870 -9.991 3.152 1.00 90.00 90 GLU A C 1
ATOM 714 O O . GLU A 1 90 ? -9.954 -10.474 3.820 1.00 90.00 90 GLU A O 1
ATOM 719 N N . SER A 1 91 ? -10.943 -10.211 1.837 1.00 91.12 91 SER A N 1
ATOM 720 C CA . SER A 1 91 ? -9.976 -11.046 1.131 1.00 91.12 91 SER A CA 1
ATOM 721 C C . SER A 1 91 ? -8.600 -10.374 1.039 1.00 91.12 91 SER A C 1
ATOM 723 O O . SER A 1 91 ? -8.354 -9.504 0.197 1.00 91.12 91 SER A O 1
ATOM 725 N N . THR A 1 92 ? -7.656 -10.837 1.861 1.00 91.19 92 THR A N 1
ATOM 726 C CA . THR A 1 92 ? -6.260 -10.366 1.820 1.00 91.19 92 THR A CA 1
ATOM 727 C C . THR A 1 92 ? -5.619 -10.626 0.452 1.00 91.19 92 THR A C 1
ATOM 729 O O . THR A 1 92 ? -4.881 -9.782 -0.059 1.00 91.19 92 THR A O 1
ATOM 732 N N . GLU A 1 93 ? -5.950 -11.749 -0.191 1.00 92.06 93 GLU A N 1
ATOM 733 C CA . GLU A 1 93 ? -5.420 -12.103 -1.512 1.00 92.06 93 GLU A CA 1
ATOM 734 C C . GLU A 1 93 ? -5.782 -11.074 -2.586 1.00 92.06 93 GLU A C 1
ATOM 736 O O . GLU A 1 93 ? -4.923 -10.655 -3.366 1.00 92.06 93 GLU A O 1
ATOM 741 N N . PHE A 1 94 ? -7.032 -10.601 -2.592 1.00 92.19 94 PHE A N 1
ATOM 742 C CA . PHE A 1 94 ? -7.469 -9.583 -3.542 1.00 92.19 94 PHE A CA 1
ATOM 743 C C . PHE A 1 94 ? -6.777 -8.243 -3.292 1.00 92.19 94 PHE A C 1
ATOM 745 O O . PHE A 1 94 ? -6.372 -7.579 -4.247 1.00 92.19 94 PHE A O 1
ATOM 752 N N . ILE A 1 95 ? -6.594 -7.843 -2.029 1.00 92.62 95 ILE A N 1
ATOM 753 C CA . ILE A 1 95 ? -5.888 -6.600 -1.684 1.00 92.62 95 ILE A CA 1
ATOM 754 C C . ILE A 1 95 ? -4.445 -6.649 -2.191 1.00 92.62 95 ILE A C 1
ATOM 756 O O . ILE A 1 95 ? -3.983 -5.702 -2.836 1.00 92.62 95 ILE A O 1
ATOM 760 N N . LEU A 1 96 ? -3.741 -7.755 -1.938 1.00 92.88 96 LEU A N 1
ATOM 761 C CA . LEU A 1 96 ? -2.365 -7.948 -2.393 1.00 92.88 96 LEU A CA 1
ATOM 762 C C . LEU A 1 96 ? -2.281 -7.974 -3.921 1.00 92.88 96 LEU A C 1
ATOM 764 O O . LEU A 1 96 ? -1.429 -7.296 -4.501 1.00 92.88 96 LEU A O 1
ATOM 768 N N . PHE A 1 97 ? -3.203 -8.677 -4.582 1.00 92.25 97 PHE A N 1
ATOM 769 C CA . PHE A 1 97 ? -3.318 -8.673 -6.037 1.00 92.25 97 PHE A CA 1
ATOM 770 C C . PHE A 1 97 ? -3.530 -7.253 -6.577 1.00 92.25 97 PHE A C 1
ATOM 772 O O . PHE A 1 97 ? -2.784 -6.791 -7.443 1.00 92.25 97 PHE A O 1
ATOM 779 N N . ALA A 1 98 ? -4.503 -6.520 -6.033 1.00 91.44 98 ALA A N 1
ATOM 780 C CA . ALA A 1 98 ? -4.826 -5.161 -6.439 1.00 91.44 98 ALA A CA 1
ATOM 781 C C . ALA A 1 98 ? -3.628 -4.216 -6.259 1.00 91.44 98 ALA A C 1
ATOM 783 O O . ALA A 1 98 ? -3.322 -3.433 -7.164 1.00 91.44 98 ALA A O 1
ATOM 784 N N . ALA A 1 99 ? -2.922 -4.308 -5.129 1.00 91.62 99 ALA A N 1
ATOM 785 C CA . ALA A 1 99 ? -1.706 -3.545 -4.869 1.00 91.62 99 ALA A CA 1
ATOM 786 C C . ALA A 1 99 ? -0.605 -3.878 -5.886 1.00 91.62 99 ALA A C 1
ATOM 788 O O . ALA A 1 99 ? -0.005 -2.968 -6.469 1.00 91.62 99 ALA A O 1
ATOM 789 N N . LYS A 1 100 ? -0.393 -5.169 -6.171 1.00 91.25 100 LYS A N 1
ATOM 790 C CA . LYS A 1 100 ? 0.647 -5.623 -7.095 1.00 91.25 100 LYS A CA 1
ATOM 791 C C . LYS A 1 100 ? 0.372 -5.199 -8.530 1.00 91.25 100 LYS A C 1
ATOM 793 O O . LYS A 1 100 ? 1.269 -4.707 -9.213 1.00 91.25 100 LYS A O 1
ATOM 798 N N . VAL A 1 101 ? -0.878 -5.300 -8.975 1.00 90.69 101 VAL A N 1
ATOM 799 C CA . VAL A 1 101 ? -1.295 -4.805 -10.288 1.00 90.69 101 VAL A CA 1
ATOM 800 C C . VAL A 1 101 ? -0.992 -3.312 -10.408 1.00 90.69 101 VAL A C 1
ATOM 802 O O . VAL A 1 101 ? -0.406 -2.889 -11.403 1.00 90.69 101 VAL A O 1
ATOM 805 N N . LEU A 1 102 ? -1.331 -2.496 -9.405 1.00 90.88 102 LEU A N 1
ATOM 806 C CA . LEU A 1 102 ? -1.044 -1.055 -9.421 1.00 90.88 102 LEU A CA 1
ATOM 807 C C . LEU A 1 102 ? 0.452 -0.739 -9.463 1.00 90.88 102 LEU A C 1
ATOM 809 O O . LEU A 1 102 ? 0.861 0.136 -10.230 1.00 90.88 102 LEU A O 1
ATOM 813 N N . GLU A 1 103 ? 1.258 -1.462 -8.690 1.00 91.44 103 GLU A N 1
ATOM 814 C CA . GLU A 1 103 ? 2.713 -1.327 -8.688 1.00 91.44 103 GLU A CA 1
ATOM 815 C C . GLU A 1 103 ? 3.300 -1.628 -10.075 1.00 91.44 103 GLU A C 1
ATOM 817 O O . GLU A 1 103 ? 4.015 -0.802 -10.646 1.00 91.44 103 GLU A O 1
ATOM 822 N N . ILE A 1 104 ? 2.923 -2.763 -10.669 1.00 90.62 104 ILE A N 1
ATOM 823 C CA . ILE A 1 104 ? 3.422 -3.172 -11.984 1.00 90.62 104 ILE A CA 1
ATOM 824 C C . ILE A 1 104 ? 2.948 -2.194 -13.074 1.00 90.62 104 ILE A C 1
ATOM 826 O O . ILE A 1 104 ? 3.738 -1.830 -13.950 1.00 90.62 104 ILE A O 1
ATOM 830 N N . ASN A 1 105 ? 1.699 -1.707 -13.029 1.00 90.00 105 ASN A N 1
ATOM 831 C CA . ASN A 1 105 ? 1.230 -0.683 -13.977 1.00 90.00 105 ASN A CA 1
ATOM 832 C C . ASN A 1 105 ? 2.084 0.588 -13.893 1.00 90.00 105 ASN A C 1
ATOM 834 O O . ASN A 1 105 ? 2.406 1.185 -14.921 1.00 90.00 105 ASN A O 1
ATOM 838 N N . ARG A 1 106 ? 2.464 1.004 -12.679 1.00 90.94 106 ARG A N 1
ATOM 839 C CA . ARG A 1 106 ? 3.294 2.193 -12.467 1.00 90.94 106 ARG A CA 1
ATOM 840 C C . ARG A 1 106 ? 4.707 1.994 -13.007 1.00 90.94 106 ARG A C 1
ATOM 842 O O . ARG A 1 106 ? 5.179 2.846 -13.755 1.00 90.94 106 ARG A O 1
ATOM 849 N N . ILE A 1 107 ? 5.330 0.853 -12.711 1.00 91.12 107 ILE A N 1
ATOM 850 C CA . ILE A 1 107 ? 6.649 0.478 -13.247 1.00 91.12 107 ILE A CA 1
ATOM 851 C C . ILE A 1 107 ? 6.618 0.445 -14.778 1.00 91.12 107 ILE A C 1
ATOM 853 O O . ILE A 1 107 ? 7.484 1.021 -15.427 1.00 91.12 107 ILE A O 1
ATOM 857 N N . THR A 1 108 ? 5.586 -0.158 -15.368 1.00 90.56 108 THR A N 1
ATOM 858 C CA . THR A 1 108 ? 5.436 -0.261 -16.829 1.00 90.56 108 THR A CA 1
ATOM 859 C C . THR A 1 108 ? 5.257 1.113 -17.476 1.00 90.56 108 THR A C 1
ATOM 861 O O . THR A 1 108 ? 5.864 1.409 -18.506 1.00 90.56 108 THR A O 1
ATOM 864 N N . SER A 1 109 ? 4.471 1.990 -16.844 1.00 89.62 109 SER A N 1
ATOM 865 C CA . SER A 1 109 ? 4.309 3.377 -17.284 1.00 89.62 109 SER A CA 1
ATOM 866 C C . SER A 1 109 ? 5.637 4.138 -17.225 1.00 89.62 109 SER A C 1
ATOM 868 O O . SER A 1 109 ? 6.065 4.707 -18.233 1.00 89.62 109 SER A O 1
ATOM 870 N N . ASN A 1 110 ? 6.355 4.067 -16.100 1.00 90.06 110 ASN A N 1
ATOM 871 C CA . ASN A 1 110 ? 7.675 4.678 -15.947 1.00 90.06 110 ASN A CA 1
ATOM 872 C C . ASN A 1 110 ? 8.680 4.137 -16.966 1.00 90.06 110 ASN A C 1
ATOM 874 O O . ASN A 1 110 ? 9.417 4.915 -17.569 1.00 90.06 110 ASN A O 1
ATOM 878 N N . HIS A 1 111 ? 8.683 2.825 -17.194 1.00 89.25 111 HIS A N 1
ATOM 879 C CA . HIS A 1 111 ? 9.520 2.171 -18.189 1.00 89.25 111 HIS A CA 1
ATOM 880 C C . HIS A 1 111 ? 9.250 2.737 -19.589 1.00 89.25 111 HIS A C 1
ATOM 882 O O . HIS A 1 111 ? 10.179 3.181 -20.258 1.00 89.25 111 HIS A O 1
ATOM 888 N N . SER A 1 112 ? 7.980 2.854 -19.994 1.00 88.12 112 SER A N 1
ATOM 889 C CA . SER A 1 112 ? 7.608 3.465 -21.281 1.00 88.12 112 SER A CA 1
ATOM 890 C C . SER A 1 112 ? 8.059 4.928 -21.407 1.00 88.12 112 SER A C 1
ATOM 892 O O . SER A 1 112 ? 8.429 5.384 -22.489 1.00 88.12 112 SER A O 1
ATOM 894 N N . ILE A 1 113 ? 8.046 5.686 -20.306 1.00 87.62 113 ILE A N 1
ATOM 895 C CA . ILE A 1 113 ? 8.531 7.070 -20.266 1.00 87.62 113 ILE A CA 1
ATOM 896 C C . ILE A 1 113 ? 10.056 7.094 -20.396 1.00 87.62 113 ILE A C 1
ATOM 898 O O . ILE A 1 113 ? 10.591 7.934 -21.115 1.00 87.62 113 ILE A O 1
ATOM 902 N N . CYS A 1 114 ? 10.763 6.188 -19.721 1.00 85.19 114 CYS A N 1
ATOM 903 C CA . CYS A 1 114 ? 12.218 6.089 -19.798 1.00 85.19 114 CYS A CA 1
ATOM 904 C C . CYS A 1 114 ? 12.679 5.706 -21.206 1.00 85.19 114 CYS A C 1
ATOM 906 O O . CYS A 1 114 ? 13.552 6.381 -21.743 1.00 85.19 114 CYS A O 1
ATOM 908 N N . LEU A 1 115 ? 12.030 4.720 -21.834 1.00 84.25 115 LEU A N 1
ATOM 909 C CA . LEU A 1 115 ? 12.303 4.337 -23.219 1.00 84.25 115 LEU A CA 1
ATOM 910 C C . LEU A 1 115 ? 12.082 5.503 -24.189 1.00 84.25 115 LEU A C 1
ATOM 912 O O . LEU A 1 115 ? 12.948 5.786 -25.010 1.00 84.25 115 LEU A O 1
ATOM 916 N N . ARG A 1 116 ? 10.967 6.236 -24.055 1.00 83.31 116 ARG A N 1
ATOM 917 C CA . ARG A 1 116 ? 10.696 7.412 -24.901 1.00 83.31 116 ARG A CA 1
ATOM 918 C C . ARG A 1 116 ? 11.725 8.526 -24.720 1.00 83.31 116 ARG A C 1
ATOM 920 O O . ARG A 1 116 ? 12.080 9.170 -25.697 1.00 83.31 116 ARG A O 1
ATOM 927 N N . LYS A 1 117 ? 12.211 8.750 -23.495 1.00 81.00 117 LYS A N 1
ATOM 928 C CA . LYS A 1 117 ? 13.259 9.749 -23.229 1.00 81.00 117 LYS A CA 1
ATOM 929 C C . LYS A 1 117 ? 14.638 9.320 -23.748 1.00 81.00 117 LYS A C 1
ATOM 931 O O . LYS A 1 117 ? 15.394 10.182 -24.170 1.00 81.00 117 LYS A O 1
ATOM 936 N N . ARG A 1 118 ? 14.950 8.018 -23.744 1.00 70.06 118 ARG A N 1
ATOM 937 C CA . ARG A 1 118 ? 16.216 7.460 -24.261 1.00 70.06 118 ARG A CA 1
ATOM 938 C C . ARG A 1 118 ? 16.267 7.360 -25.787 1.00 70.06 118 ARG A C 1
ATOM 940 O O . ARG A 1 118 ? 17.357 7.362 -26.337 1.00 70.06 118 ARG A O 1
ATOM 947 N N . TYR A 1 119 ? 15.126 7.315 -26.478 1.00 57.47 119 TYR A N 1
ATOM 948 C CA . TYR A 1 119 ? 15.074 7.186 -27.944 1.00 57.47 119 TYR A CA 1
ATOM 949 C C . TYR A 1 119 ? 15.708 8.376 -28.708 1.00 57.47 119 TYR A C 1
ATOM 951 O O . TYR A 1 119 ? 15.869 8.305 -29.920 1.00 57.47 119 TYR A O 1
ATOM 959 N N . GLY A 1 120 ? 16.084 9.461 -28.017 1.00 56.22 120 GLY A N 1
ATOM 960 C CA . GLY A 1 120 ? 16.839 10.587 -28.583 1.00 56.22 120 GLY A CA 1
ATOM 961 C C . GLY A 1 120 ? 18.357 10.550 -28.350 1.00 56.22 120 GLY A C 1
ATOM 962 O O . GLY A 1 120 ? 19.053 11.436 -28.839 1.00 56.22 120 GLY A O 1
ATOM 963 N N . GLU A 1 121 ? 18.885 9.569 -27.609 1.00 62.38 121 GLU A N 1
ATOM 964 C CA . GLU A 1 121 ? 20.326 9.404 -27.369 1.00 62.38 121 GLU A CA 1
ATOM 965 C C . GLU A 1 121 ? 20.963 8.416 -28.361 1.00 62.38 121 GLU A C 1
ATOM 967 O O . GLU A 1 121 ? 20.312 7.503 -28.867 1.00 62.38 121 GLU A O 1
ATOM 972 N N . ARG A 1 122 ? 22.251 8.641 -28.665 1.00 63.12 122 ARG A N 1
ATOM 973 C CA . ARG A 1 122 ? 23.036 7.951 -29.707 1.00 63.12 122 ARG A CA 1
ATOM 974 C C . ARG A 1 122 ? 22.889 6.423 -29.645 1.00 63.12 122 ARG A C 1
ATOM 976 O O . ARG A 1 122 ? 22.976 5.830 -28.574 1.00 63.12 122 ARG A O 1
ATOM 983 N N . VAL A 1 123 ? 22.759 5.788 -30.814 1.00 68.81 123 VAL A N 1
ATOM 984 C CA . VAL A 1 123 ? 22.782 4.323 -30.965 1.00 68.81 123 VAL A CA 1
ATOM 985 C C . VAL A 1 123 ? 24.080 3.775 -30.369 1.00 68.81 123 VAL A C 1
ATOM 987 O O . VAL A 1 123 ? 25.176 4.117 -30.821 1.00 68.81 123 VAL A O 1
ATOM 990 N N . VAL A 1 124 ? 23.963 2.925 -29.347 1.00 70.62 124 VAL A N 1
ATOM 991 C CA . VAL A 1 124 ? 25.114 2.272 -28.716 1.00 70.62 124 VAL A CA 1
ATOM 992 C C . VAL A 1 124 ? 25.756 1.334 -29.738 1.00 70.62 124 VAL A C 1
ATOM 994 O O . VAL A 1 124 ? 25.171 0.327 -30.129 1.00 70.62 124 VAL A O 1
ATOM 997 N N . THR A 1 125 ? 26.952 1.689 -30.205 1.00 80.81 125 THR A N 1
ATOM 998 C CA . THR A 1 125 ? 27.746 0.876 -31.140 1.00 80.81 125 THR A CA 1
ATOM 999 C C . THR A 1 125 ? 28.684 -0.036 -30.348 1.00 80.81 125 THR A C 1
ATOM 1001 O O . THR A 1 125 ? 29.149 0.354 -29.279 1.00 80.81 125 THR A O 1
ATOM 1004 N N . ALA A 1 126 ? 29.021 -1.221 -30.868 1.00 81.31 126 ALA A N 1
ATOM 1005 C CA . ALA A 1 126 ? 29.924 -2.166 -30.195 1.00 81.31 126 ALA A CA 1
ATOM 1006 C C . ALA A 1 126 ? 31.270 -1.532 -29.781 1.00 81.31 126 ALA A C 1
ATOM 1008 O O . ALA A 1 126 ? 31.774 -1.799 -28.697 1.00 81.31 126 ALA A O 1
ATOM 1009 N N . GLN A 1 127 ? 31.802 -0.612 -30.593 1.00 81.19 127 GLN A N 1
ATOM 1010 C CA . GLN A 1 127 ? 33.023 0.140 -30.284 1.00 81.19 127 GLN A CA 1
ATOM 1011 C C . GLN A 1 127 ? 32.882 1.050 -29.050 1.00 81.19 127 GLN A C 1
ATOM 1013 O O . GLN A 1 127 ? 33.837 1.224 -28.299 1.00 81.19 127 GLN A O 1
ATOM 1018 N N . LEU A 1 128 ? 31.690 1.608 -28.825 1.00 80.12 128 LEU A N 1
ATOM 1019 C CA . LEU A 1 128 ? 31.390 2.450 -27.669 1.00 80.12 128 LEU A CA 1
ATOM 1020 C C . LEU A 1 128 ? 31.252 1.599 -26.397 1.00 80.12 128 LEU A C 1
ATOM 1022 O O . LEU A 1 128 ? 31.728 1.998 -25.342 1.00 80.12 128 LEU A O 1
ATOM 1026 N N . ALA A 1 129 ? 30.675 0.398 -26.514 1.00 80.19 129 ALA A N 1
ATOM 1027 C CA . ALA A 1 129 ? 30.565 -0.561 -25.413 1.00 80.19 129 ALA A CA 1
ATOM 1028 C C . ALA A 1 129 ? 31.922 -1.141 -24.970 1.00 80.19 129 ALA A C 1
ATOM 1030 O O . ALA A 1 129 ? 32.077 -1.504 -23.809 1.00 80.19 129 ALA A O 1
ATOM 1031 N N . SER A 1 130 ? 32.914 -1.197 -25.864 1.00 85.69 130 SER A N 1
ATOM 1032 C CA . SER A 1 130 ? 34.286 -1.595 -25.514 1.00 85.69 130 SER A CA 1
ATOM 1033 C C . SER A 1 130 ? 35.087 -0.488 -24.818 1.00 85.69 130 SER A C 1
ATOM 1035 O O . SER A 1 130 ? 36.157 -0.763 -24.276 1.00 85.69 130 SER A O 1
ATOM 1037 N N . ASN A 1 131 ? 34.610 0.763 -24.833 1.00 88.94 131 ASN A N 1
ATOM 1038 C CA . ASN A 1 131 ? 35.283 1.859 -24.145 1.00 88.94 131 ASN A CA 1
ATOM 1039 C C . ASN A 1 131 ? 34.939 1.839 -22.648 1.00 88.94 131 ASN A C 1
ATOM 1041 O O . ASN A 1 131 ? 33.794 2.071 -22.258 1.00 88.94 131 ASN A O 1
ATOM 1045 N N . LYS A 1 132 ? 35.956 1.620 -21.810 1.00 86.69 132 LYS A N 1
ATOM 1046 C CA . LYS A 1 132 ? 35.817 1.556 -20.353 1.00 86.69 132 LYS A CA 1
ATOM 1047 C C . LYS A 1 132 ? 35.254 2.847 -19.748 1.00 86.69 132 LYS A C 1
ATOM 1049 O O . LYS A 1 132 ? 34.395 2.771 -18.882 1.00 86.69 132 LYS A O 1
ATOM 1054 N N . GLU A 1 133 ? 35.657 4.014 -20.248 1.00 85.94 133 GLU A N 1
ATOM 1055 C CA . GLU A 1 133 ? 35.189 5.315 -19.739 1.00 85.94 133 GLU A CA 1
ATOM 1056 C C . GLU A 1 133 ? 33.697 5.534 -20.012 1.00 85.94 133 GLU A C 1
ATOM 1058 O O . GLU A 1 133 ? 32.965 6.059 -19.174 1.00 85.94 133 GLU A O 1
ATOM 1063 N N . TYR A 1 134 ? 33.228 5.091 -21.182 1.00 82.94 134 TYR A N 1
ATOM 1064 C CA . TYR A 1 134 ? 31.813 5.146 -21.529 1.00 82.94 134 TYR A CA 1
ATOM 1065 C C . TYR A 1 134 ? 30.994 4.193 -20.658 1.00 82.94 134 TYR A C 1
ATOM 1067 O O . TYR A 1 134 ? 29.941 4.575 -20.152 1.00 82.94 134 TYR A O 1
ATOM 1075 N N . VAL A 1 135 ? 31.485 2.967 -20.456 1.00 82.94 135 VAL A N 1
ATOM 1076 C CA . VAL A 1 135 ? 30.827 1.979 -19.595 1.00 82.94 135 VAL A CA 1
ATOM 1077 C C . VAL A 1 135 ? 30.756 2.478 -18.154 1.00 82.94 135 VAL A C 1
ATOM 1079 O O . VAL A 1 135 ? 29.682 2.421 -17.562 1.00 82.94 135 VAL A O 1
ATOM 1082 N N . ASP A 1 136 ? 31.837 3.041 -17.615 1.00 84.88 136 ASP A N 1
ATOM 1083 C CA . ASP A 1 136 ? 31.859 3.598 -16.260 1.00 84.88 136 ASP A CA 1
ATOM 1084 C C . ASP A 1 136 ? 30.883 4.782 -16.121 1.00 84.88 136 ASP A C 1
ATOM 1086 O O . ASP A 1 136 ? 30.148 4.858 -15.136 1.00 84.88 136 ASP A O 1
ATOM 1090 N N . GLY A 1 137 ? 30.791 5.655 -17.131 1.00 83.81 137 GLY A N 1
ATOM 1091 C CA . GLY A 1 137 ? 29.802 6.738 -17.167 1.00 83.81 137 GLY A CA 1
ATOM 1092 C C . GLY A 1 137 ? 28.355 6.236 -17.216 1.00 83.81 137 GLY A C 1
ATOM 1093 O O . GLY A 1 137 ? 27.498 6.773 -16.523 1.00 83.81 137 GLY A O 1
ATOM 1094 N N . VAL A 1 138 ? 28.084 5.171 -17.977 1.00 77.31 138 VAL A N 1
ATOM 1095 C CA . VAL A 1 138 ? 26.762 4.520 -18.032 1.00 77.31 138 VAL A CA 1
ATOM 1096 C C . VAL A 1 138 ? 26.428 3.799 -16.720 1.00 77.31 138 VAL A C 1
ATOM 1098 O O . VAL A 1 138 ? 25.267 3.779 -16.315 1.00 77.31 138 VAL A O 1
ATOM 1101 N N . LEU A 1 139 ? 27.418 3.216 -16.042 1.00 78.25 139 LEU A N 1
ATOM 1102 C CA . LEU A 1 139 ? 27.234 2.549 -14.749 1.00 78.25 139 LEU A CA 1
ATOM 1103 C C . LEU A 1 139 ? 26.979 3.541 -13.608 1.00 78.25 139 LEU A C 1
ATOM 1105 O O . LEU A 1 139 ? 26.239 3.216 -12.682 1.00 78.25 139 LEU A O 1
ATOM 1109 N N . GLN A 1 140 ? 27.553 4.744 -13.680 1.00 80.19 140 GLN A N 1
ATOM 1110 C CA . GLN A 1 140 ? 27.273 5.846 -12.748 1.00 80.19 140 GLN A CA 1
ATOM 1111 C C . GLN A 1 140 ? 25.925 6.536 -13.020 1.00 80.19 140 GLN A C 1
ATOM 1113 O O . GLN A 1 140 ? 25.481 7.376 -12.239 1.00 80.19 140 GLN A O 1
ATOM 1118 N N . ASP A 1 141 ? 25.269 6.194 -14.127 1.00 78.00 141 ASP A N 1
ATOM 1119 C CA . ASP A 1 141 ? 24.074 6.864 -14.611 1.00 78.00 141 ASP A CA 1
ATOM 1120 C C . ASP A 1 141 ? 22.824 6.379 -13.844 1.00 78.00 141 ASP A C 1
ATOM 1122 O O . ASP A 1 141 ? 22.266 5.308 -14.103 1.00 78.00 141 ASP A O 1
ATOM 1126 N N . ASP A 1 142 ? 22.297 7.208 -12.935 1.00 75.00 142 ASP A N 1
ATOM 1127 C CA . ASP A 1 142 ? 21.116 6.902 -12.096 1.00 75.00 142 ASP A CA 1
ATOM 1128 C C . ASP A 1 142 ? 19.789 6.773 -12.877 1.00 75.00 142 ASP A C 1
ATOM 1130 O O . ASP A 1 142 ? 18.697 6.595 -12.319 1.00 75.00 142 ASP A O 1
ATOM 1134 N N . ASN A 1 143 ? 19.855 6.835 -14.206 1.00 72.75 143 ASN A N 1
ATOM 1135 C CA . ASN A 1 143 ? 18.717 6.721 -15.105 1.00 72.75 143 ASN A CA 1
ATOM 1136 C C . ASN A 1 143 ? 17.958 5.393 -14.952 1.00 72.75 143 ASN A C 1
ATOM 1138 O O . ASN A 1 143 ? 16.742 5.368 -15.164 1.00 72.75 143 ASN A O 1
ATOM 1142 N N . ALA A 1 144 ? 18.628 4.319 -14.521 1.00 73.00 144 ALA A N 1
ATOM 1143 C CA . ALA A 1 144 ? 17.988 3.037 -14.224 1.00 73.00 144 ALA A CA 1
ATOM 1144 C C . ALA A 1 144 ? 16.965 3.140 -13.072 1.00 73.00 144 ALA A C 1
ATOM 1146 O O . ALA A 1 144 ? 15.881 2.552 -13.141 1.00 73.00 144 ALA A O 1
ATOM 1147 N N . PHE A 1 145 ? 17.234 3.967 -12.056 1.00 81.94 145 PHE A N 1
ATOM 1148 C CA . PHE A 1 145 ? 16.338 4.152 -10.908 1.00 81.94 145 PHE A CA 1
ATOM 1149 C C . PHE A 1 145 ? 15.059 4.925 -11.253 1.00 81.94 145 PHE A C 1
ATOM 1151 O O . PHE A 1 145 ? 14.073 4.869 -10.515 1.00 81.94 145 PHE A O 1
ATOM 1158 N N . ARG A 1 146 ? 15.007 5.588 -12.415 1.00 83.44 146 ARG A N 1
ATOM 1159 C CA . ARG A 1 146 ? 13.797 6.282 -12.885 1.00 83.44 146 ARG A CA 1
ATOM 1160 C C . ARG A 1 146 ? 12.653 5.317 -13.202 1.00 83.44 146 ARG A C 1
ATOM 1162 O O . ARG A 1 146 ? 11.492 5.721 -13.149 1.00 83.44 146 ARG A O 1
ATOM 1169 N N . VAL A 1 147 ? 12.949 4.047 -13.491 1.00 87.81 147 VAL A N 1
ATOM 1170 C CA . VAL A 1 147 ? 11.929 3.015 -13.747 1.00 87.81 147 VAL A CA 1
ATOM 1171 C C . VAL A 1 147 ? 11.123 2.707 -12.480 1.00 87.81 147 VAL A C 1
ATOM 1173 O O . VAL A 1 147 ? 9.898 2.583 -12.536 1.00 87.81 147 VAL A O 1
ATOM 1176 N N . ILE A 1 148 ? 11.782 2.676 -11.321 1.00 89.06 148 ILE A N 1
ATOM 1177 C CA . ILE A 1 148 ? 11.146 2.413 -10.020 1.00 89.06 148 ILE A CA 1
ATOM 1178 C C . ILE A 1 148 ? 10.616 3.686 -9.338 1.00 89.06 148 ILE A C 1
ATOM 1180 O O . ILE A 1 148 ? 10.137 3.635 -8.205 1.00 89.06 148 ILE A O 1
ATOM 1184 N N . HIS A 1 149 ? 10.649 4.835 -10.022 1.00 86.81 149 HIS A N 1
ATOM 1185 C CA . HIS A 1 149 ? 10.178 6.101 -9.464 1.00 86.81 149 HIS A CA 1
ATOM 1186 C C . HIS A 1 149 ? 8.717 6.015 -8.982 1.00 86.81 149 HIS A C 1
ATOM 1188 O O . HIS A 1 149 ? 7.777 5.718 -9.730 1.00 86.81 149 HIS A O 1
ATOM 1194 N N . GLY A 1 150 ? 8.500 6.340 -7.709 1.00 84.38 150 GLY A N 1
ATOM 1195 C CA . GLY A 1 150 ? 7.175 6.339 -7.097 1.00 84.38 150 GLY A CA 1
ATOM 1196 C C . GLY A 1 150 ? 6.615 4.957 -6.746 1.00 84.38 150 GLY A C 1
ATOM 1197 O O . GLY A 1 150 ? 5.443 4.864 -6.376 1.00 84.38 150 GLY A O 1
ATOM 1198 N N . VAL A 1 151 ? 7.427 3.901 -6.836 1.00 90.00 151 VAL A N 1
ATOM 1199 C CA . VAL A 1 151 ? 7.190 2.658 -6.094 1.00 90.00 151 VAL A CA 1
ATOM 1200 C C . VAL A 1 151 ? 7.548 2.932 -4.636 1.00 90.00 151 VAL A C 1
ATOM 1202 O O . VAL A 1 151 ? 8.682 3.324 -4.344 1.00 90.00 151 VAL A O 1
ATOM 1205 N N . ARG A 1 152 ? 6.581 2.786 -3.723 1.00 86.69 152 ARG A N 1
ATOM 1206 C CA . ARG A 1 152 ? 6.835 3.011 -2.292 1.00 86.69 152 ARG A CA 1
ATOM 1207 C C . ARG A 1 152 ? 7.886 2.026 -1.784 1.00 86.69 152 ARG A C 1
ATOM 1209 O O . ARG A 1 152 ? 7.978 0.911 -2.281 1.00 86.69 152 ARG A O 1
ATOM 1216 N N . ASN A 1 153 ? 8.673 2.457 -0.806 1.00 88.38 153 ASN A N 1
ATOM 1217 C CA . ASN A 1 153 ? 9.781 1.703 -0.210 1.00 88.38 153 ASN A CA 1
ATOM 1218 C C . ASN A 1 153 ? 10.921 1.311 -1.170 1.00 88.38 153 ASN A C 1
ATOM 1220 O O . ASN A 1 153 ? 11.823 0.581 -0.769 1.00 88.38 153 ASN A O 1
ATOM 1224 N N . SER A 1 154 ? 10.937 1.809 -2.410 1.00 89.88 154 SER A N 1
ATOM 1225 C CA . SER A 1 154 ? 12.105 1.673 -3.286 1.00 89.88 154 SER A CA 1
ATOM 1226 C C . SER A 1 154 ? 13.276 2.546 -2.813 1.00 89.88 154 SER A C 1
ATOM 1228 O O . SER A 1 154 ? 13.080 3.552 -2.127 1.00 89.88 154 SER A O 1
ATOM 1230 N N . SER A 1 155 ? 14.501 2.208 -3.228 1.00 88.06 155 SER A N 1
ATOM 1231 C CA . SER A 1 155 ? 15.689 3.042 -2.976 1.00 88.06 155 SER A CA 1
ATOM 1232 C C . SER A 1 155 ? 15.496 4.475 -3.486 1.00 88.06 155 SER A C 1
ATOM 1234 O O . SER A 1 155 ? 15.785 5.440 -2.780 1.00 88.06 155 SER A O 1
ATOM 1236 N N . HIS A 1 156 ? 14.915 4.614 -4.681 1.00 89.19 156 HIS A N 1
ATOM 1237 C CA . HIS A 1 156 ? 14.601 5.905 -5.281 1.00 89.19 156 HIS A CA 1
ATOM 1238 C C . HIS A 1 156 ? 13.589 6.709 -4.451 1.00 89.19 156 HIS A C 1
ATOM 1240 O O . HIS A 1 156 ? 13.753 7.916 -4.283 1.00 89.19 156 HIS A O 1
ATOM 1246 N N . HIS A 1 157 ? 12.566 6.049 -3.898 1.00 90.25 157 HIS A N 1
ATOM 1247 C CA . HIS A 1 157 ? 11.568 6.703 -3.051 1.00 90.25 157 HIS A CA 1
ATOM 1248 C C . HIS A 1 157 ? 12.198 7.324 -1.799 1.00 90.25 157 HIS A C 1
ATOM 1250 O O . HIS A 1 157 ? 12.010 8.513 -1.556 1.00 90.25 157 HIS A O 1
ATOM 1256 N N . TRP A 1 158 ? 13.001 6.564 -1.049 1.00 90.44 158 TRP A N 1
ATOM 1257 C CA . TRP A 1 158 ? 13.658 7.076 0.159 1.00 90.44 158 TRP A CA 1
ATOM 1258 C C . TRP A 1 158 ? 14.674 8.178 -0.137 1.00 90.44 158 TRP A C 1
ATOM 1260 O O . TRP A 1 158 ? 14.766 9.154 0.610 1.00 90.44 158 TRP A O 1
ATOM 1270 N N . HIS A 1 159 ? 15.399 8.065 -1.252 1.00 90.19 159 HIS A N 1
ATOM 1271 C CA . HIS A 1 159 ? 16.304 9.116 -1.701 1.00 90.19 159 HIS A CA 1
ATOM 1272 C C . HIS A 1 159 ? 15.551 10.429 -1.980 1.00 90.19 159 HIS A C 1
ATOM 1274 O O . HIS A 1 159 ? 15.958 11.493 -1.503 1.00 90.19 159 HIS A O 1
ATOM 1280 N N . GLN A 1 160 ? 14.425 10.352 -2.696 1.00 90.25 160 GLN A N 1
ATOM 1281 C CA . GLN A 1 160 ? 13.598 11.507 -3.044 1.00 90.25 160 GLN A CA 1
ATOM 1282 C C . GLN A 1 160 ? 12.937 12.150 -1.818 1.00 90.25 160 GLN A C 1
ATOM 1284 O O . GLN A 1 160 ? 12.976 13.373 -1.688 1.00 90.25 160 GLN A O 1
ATOM 1289 N N . GLU A 1 161 ? 12.380 11.362 -0.894 1.00 89.81 161 GLU A N 1
ATOM 1290 C CA . GLU A 1 161 ? 11.808 11.900 0.349 1.00 89.81 161 GLU A CA 1
ATOM 1291 C C . GLU A 1 161 ? 12.889 12.541 1.235 1.00 89.81 161 GLU A C 1
ATOM 1293 O O . GLU A 1 161 ? 12.688 13.629 1.776 1.00 89.81 161 GLU A O 1
ATOM 1298 N N . GLY A 1 162 ? 14.087 11.950 1.306 1.00 90.94 162 GLY A N 1
ATOM 1299 C CA . GLY A 1 162 ? 15.222 12.551 2.008 1.00 90.94 162 GLY A CA 1
ATOM 1300 C C . GLY A 1 162 ? 15.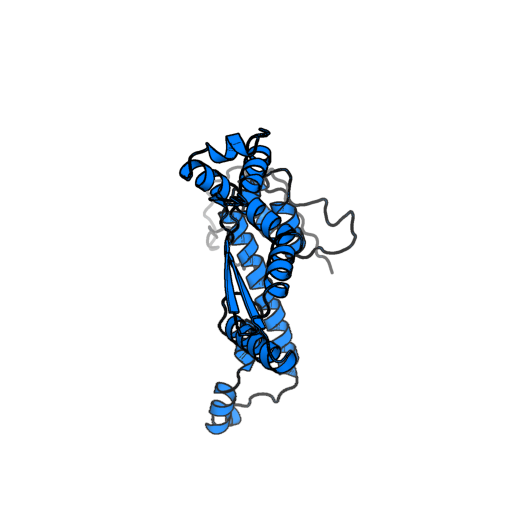655 13.892 1.403 1.00 90.94 162 GLY A C 1
ATOM 1301 O O . GLY A 1 162 ? 15.929 14.847 2.133 1.00 90.94 162 GLY A O 1
ATOM 1302 N N . LEU A 1 163 ? 15.685 13.999 0.070 1.00 91.62 163 LEU A N 1
ATOM 1303 C CA . LEU A 1 163 ? 15.931 15.271 -0.617 1.00 91.62 163 LEU A CA 1
ATOM 1304 C C . LEU A 1 163 ? 14.822 16.289 -0.347 1.00 91.62 163 LEU A C 1
ATOM 1306 O O . LEU A 1 163 ? 15.122 17.461 -0.124 1.00 91.62 163 LEU A O 1
ATOM 1310 N N . ARG A 1 164 ? 13.561 15.849 -0.326 1.00 90.62 164 ARG A N 1
ATOM 1311 C CA . ARG A 1 164 ? 12.402 16.704 -0.067 1.00 90.62 164 ARG A CA 1
ATOM 1312 C C . ARG A 1 164 ? 12.450 17.317 1.329 1.00 90.62 164 ARG A C 1
ATOM 1314 O O . ARG A 1 164 ? 12.295 18.528 1.449 1.00 90.62 164 ARG A O 1
ATOM 1321 N N . VAL A 1 165 ? 12.731 16.520 2.359 1.00 88.19 165 VAL A N 1
ATOM 1322 C CA . VAL A 1 165 ? 12.878 17.021 3.735 1.00 88.19 165 VAL A CA 1
ATOM 1323 C C . VAL A 1 165 ? 14.038 18.015 3.826 1.00 88.19 165 VAL A C 1
ATOM 1325 O O . VAL A 1 165 ? 13.866 19.108 4.358 1.00 88.19 165 VAL A O 1
ATOM 1328 N N . ARG A 1 166 ? 15.202 17.706 3.234 1.00 87.62 166 ARG A N 1
ATOM 1329 C CA . ARG A 1 166 ? 16.338 18.648 3.197 1.00 87.62 166 ARG A CA 1
ATOM 1330 C C . ARG A 1 166 ? 15.998 19.951 2.472 1.00 87.62 166 ARG A C 1
ATOM 1332 O O . ARG A 1 166 ? 16.449 21.013 2.894 1.00 87.62 166 ARG A O 1
ATOM 1339 N N . ALA A 1 167 ? 15.219 19.882 1.394 1.00 90.12 167 ALA A N 1
ATOM 1340 C CA . ALA A 1 167 ? 14.761 21.059 0.666 1.00 90.12 167 ALA A CA 1
ATOM 1341 C C . ALA A 1 167 ? 13.795 21.903 1.510 1.00 90.12 167 ALA A C 1
ATOM 1343 O O . ALA A 1 167 ? 13.991 23.111 1.597 1.00 90.12 167 ALA A O 1
ATOM 1344 N N . MET A 1 168 ? 12.827 21.278 2.191 1.00 85.62 168 MET A N 1
ATOM 1345 C CA . MET A 1 168 ? 11.920 21.967 3.120 1.00 85.62 168 MET A CA 1
ATOM 1346 C C . MET A 1 168 ? 12.692 22.679 4.231 1.00 85.62 168 MET A C 1
ATOM 1348 O O . MET A 1 168 ? 12.431 23.848 4.500 1.00 85.62 168 MET A O 1
ATOM 1352 N N . VAL A 1 169 ? 13.695 22.013 4.815 1.00 85.62 169 VAL A N 1
ATOM 1353 C CA . VAL A 1 169 ? 14.537 22.609 5.862 1.00 85.62 169 VAL A CA 1
ATOM 1354 C C . VAL A 1 169 ? 15.256 23.864 5.362 1.00 85.62 169 VAL A C 1
ATOM 1356 O O . VAL A 1 169 ? 15.307 24.866 6.072 1.00 85.62 169 VAL A O 1
ATOM 1359 N N . ARG A 1 170 ? 15.774 23.830 4.127 1.00 85.94 170 ARG A N 1
ATOM 1360 C CA . ARG A 1 170 ? 16.451 24.975 3.496 1.00 85.94 170 ARG A CA 1
ATOM 1361 C C . ARG A 1 170 ? 15.494 26.103 3.104 1.00 85.94 170 ARG A C 1
ATOM 1363 O O . ARG A 1 170 ? 15.893 27.256 3.171 1.00 85.94 170 ARG A O 1
ATOM 1370 N N . GLN A 1 171 ? 14.276 25.779 2.665 1.00 88.31 171 GLN A N 1
ATOM 1371 C CA . GLN A 1 171 ? 13.310 26.759 2.153 1.00 88.31 171 GLN A CA 1
ATOM 1372 C C . GLN A 1 171 ? 12.543 27.488 3.258 1.00 88.31 171 GLN A C 1
ATOM 1374 O O . GLN A 1 171 ? 12.359 28.695 3.154 1.00 88.31 171 GLN A O 1
ATOM 1379 N N . PHE A 1 172 ? 12.088 26.779 4.295 1.00 80.44 172 PHE A N 1
ATOM 1380 C CA . PHE A 1 172 ? 11.224 27.368 5.326 1.00 80.44 172 PHE A CA 1
ATOM 1381 C C . PHE A 1 172 ? 11.991 28.029 6.485 1.00 80.44 172 PHE A C 1
ATOM 1383 O O . PHE A 1 172 ? 11.387 28.772 7.249 1.00 80.44 172 PHE A O 1
ATOM 1390 N N . GLY A 1 173 ? 13.311 27.825 6.602 1.00 75.44 173 GLY A N 1
ATOM 1391 C CA . GLY A 1 173 ? 14.103 28.391 7.705 1.00 75.44 173 GLY A CA 1
ATOM 1392 C C . GLY A 1 173 ? 13.723 27.805 9.074 1.00 75.44 173 GLY A C 1
ATOM 1393 O O . GLY A 1 173 ? 12.958 26.855 9.154 1.00 75.44 173 GLY A O 1
ATOM 1394 N N . LEU A 1 174 ? 14.298 28.310 10.166 1.00 71.50 174 LEU A N 1
ATOM 1395 C CA . LEU A 1 174 ? 13.917 27.900 11.528 1.00 71.50 174 LEU A CA 1
ATOM 1396 C C . LEU A 1 174 ? 12.684 28.697 11.994 1.00 71.50 174 LEU A C 1
ATOM 1398 O O . LEU A 1 174 ? 12.595 29.876 11.645 1.00 71.50 174 LEU A O 1
ATOM 1402 N N . PRO A 1 175 ? 11.785 28.125 12.823 1.00 70.56 175 PRO A N 1
ATOM 1403 C CA . PRO A 1 175 ? 11.845 26.802 13.461 1.00 70.56 175 PRO A CA 1
ATOM 1404 C C . PRO A 1 175 ? 11.018 25.707 12.753 1.00 70.56 175 PRO A C 1
ATOM 1406 O O . PRO A 1 175 ? 9.929 25.956 12.244 1.00 70.56 175 PRO A O 1
ATOM 1409 N N . HIS A 1 176 ? 11.512 24.460 12.802 1.00 69.06 176 HIS A N 1
ATOM 1410 C CA . HIS A 1 176 ? 10.818 23.266 12.289 1.00 69.06 176 HIS A CA 1
ATOM 1411 C C . HIS A 1 176 ? 10.236 22.424 13.428 1.00 69.06 176 HIS A C 1
ATOM 1413 O O . HIS A 1 176 ? 10.945 22.112 14.388 1.00 69.06 176 HIS A O 1
ATOM 1419 N N . ILE A 1 177 ? 8.982 21.988 13.283 1.00 72.62 177 ILE A N 1
ATOM 1420 C CA . ILE A 1 177 ? 8.343 21.002 14.166 1.00 72.62 177 ILE A CA 1
ATOM 1421 C C . ILE A 1 177 ? 8.239 19.683 13.405 1.00 72.62 177 ILE A C 1
ATOM 1423 O O . ILE A 1 177 ? 7.567 19.595 12.376 1.00 72.62 177 ILE A O 1
ATOM 1427 N N . PHE A 1 178 ? 8.890 18.645 13.925 1.00 75.00 178 PHE A N 1
ATOM 1428 C CA . PHE A 1 178 ? 8.751 17.293 13.395 1.00 75.00 178 PHE A CA 1
ATOM 1429 C C . PHE A 1 178 ? 7.688 16.557 14.205 1.00 75.00 178 PHE A C 1
ATOM 1431 O O . PHE A 1 178 ? 7.937 16.121 15.331 1.00 75.00 178 PHE A O 1
ATOM 1438 N N . LEU A 1 179 ? 6.498 16.424 13.621 1.00 73.06 179 LEU A N 1
ATOM 1439 C CA . LEU A 1 179 ? 5.393 15.679 14.210 1.00 73.06 179 LEU A CA 1
ATOM 1440 C C . LEU A 1 179 ? 5.342 14.268 13.621 1.00 73.06 179 LEU A C 1
ATOM 1442 O O . LEU A 1 179 ? 5.159 14.085 12.418 1.00 73.06 179 LEU A O 1
ATOM 1446 N N . THR A 1 180 ? 5.459 13.267 14.487 1.00 72.75 180 THR A N 1
ATOM 1447 C CA . THR A 1 180 ? 5.160 11.875 14.140 1.00 72.75 180 THR A CA 1
ATOM 1448 C C . THR A 1 180 ? 3.785 11.523 14.692 1.00 72.75 180 THR A C 1
ATOM 1450 O O . THR A 1 180 ? 3.561 11.566 15.903 1.00 72.75 180 THR A O 1
ATOM 1453 N N . ILE A 1 181 ? 2.848 11.218 13.793 1.00 71.62 181 ILE A N 1
ATOM 1454 C CA . ILE A 1 181 ? 1.501 10.760 14.143 1.00 71.62 181 ILE A CA 1
ATOM 1455 C C . ILE A 1 181 ? 1.459 9.260 13.877 1.00 71.62 181 ILE A C 1
ATOM 1457 O O . ILE A 1 181 ? 1.571 8.827 12.731 1.00 71.62 181 ILE A O 1
ATOM 1461 N N . SER A 1 182 ? 1.325 8.465 14.936 1.00 70.31 182 SER A N 1
ATOM 1462 C CA . SER A 1 182 ? 1.134 7.020 14.805 1.00 70.31 182 SER A CA 1
ATOM 1463 C C . SER A 1 182 ? -0.351 6.698 14.837 1.00 70.31 182 SER A C 1
ATOM 1465 O O . SER A 1 182 ? -1.039 7.080 15.784 1.00 70.31 182 SER A O 1
ATOM 1467 N N . ALA A 1 183 ? -0.828 5.938 13.852 1.00 71.38 183 ALA A N 1
ATOM 1468 C CA . ALA A 1 183 ? -2.149 5.327 13.898 1.00 71.38 183 ALA A CA 1
ATOM 1469 C C . ALA A 1 183 ? -2.151 4.214 14.958 1.00 71.38 183 ALA A C 1
ATOM 1471 O O . ALA A 1 183 ? -1.612 3.134 14.741 1.00 71.38 183 ALA A O 1
ATOM 1472 N N . ALA A 1 184 ? -2.690 4.502 16.142 1.00 81.69 184 ALA A N 1
ATOM 1473 C CA . ALA A 1 184 ? -2.944 3.501 17.172 1.00 81.69 184 ALA A CA 1
ATOM 1474 C C . ALA A 1 184 ? -4.384 2.999 17.004 1.00 81.69 184 ALA A C 1
ATOM 1476 O O . ALA A 1 184 ? -5.281 3.424 17.723 1.00 81.69 184 ALA A O 1
ATOM 1477 N N . GLU A 1 185 ? -4.609 2.137 16.012 1.00 82.38 185 GLU A N 1
ATOM 1478 C CA . GLU A 1 185 ? -5.956 1.732 15.570 1.00 82.38 185 GLU A CA 1
ATOM 1479 C C . GLU A 1 185 ? -6.785 1.090 16.693 1.00 82.38 185 GLU A C 1
ATOM 1481 O O . GLU A 1 185 ? -7.965 1.388 16.831 1.00 82.38 185 GLU A O 1
ATOM 1486 N N . ILE A 1 186 ? -6.146 0.304 17.565 1.00 84.88 186 ILE A N 1
ATOM 1487 C CA . ILE A 1 186 ? -6.789 -0.343 18.725 1.00 84.88 186 ILE A CA 1
ATOM 1488 C C . ILE A 1 186 ? -7.308 0.689 19.742 1.00 84.88 186 ILE A C 1
ATOM 1490 O O . ILE A 1 186 ? -8.313 0.461 20.410 1.00 84.88 186 ILE A O 1
ATOM 1494 N N . LYS A 1 187 ? -6.636 1.840 19.859 1.00 84.38 187 LYS A N 1
ATOM 1495 C CA . LYS A 1 187 ? -7.006 2.905 20.804 1.00 84.38 187 LYS A CA 1
ATOM 1496 C C . LYS A 1 187 ? -8.049 3.867 20.240 1.00 84.38 187 LYS A C 1
ATOM 1498 O O . LYS A 1 187 ? -8.567 4.705 20.972 1.00 84.38 187 LYS A O 1
ATOM 1503 N N . TRP A 1 188 ? -8.369 3.764 18.953 1.00 85.25 188 TRP A N 1
ATOM 1504 C CA . TRP A 1 188 ? -9.305 4.665 18.301 1.00 85.25 188 TRP A CA 1
ATOM 1505 C C . TRP A 1 188 ? -10.737 4.128 18.408 1.00 85.25 188 TRP A C 1
ATOM 1507 O O . TRP A 1 188 ? -11.202 3.374 17.560 1.00 85.25 188 TRP A O 1
ATOM 1517 N N . MET A 1 189 ? -11.456 4.528 19.459 1.00 86.50 189 MET A N 1
ATOM 1518 C CA . MET A 1 189 ? -12.791 3.982 19.760 1.00 86.50 189 MET A CA 1
ATOM 1519 C C . MET A 1 189 ? -13.822 4.269 18.662 1.00 86.50 189 MET A C 1
ATOM 1521 O O . MET A 1 189 ? -14.569 3.371 18.282 1.00 86.50 189 MET A O 1
ATOM 1525 N N . GLU A 1 190 ? -13.802 5.469 18.076 1.00 85.75 190 GLU A N 1
ATOM 1526 C CA . GLU A 1 190 ? -14.648 5.823 16.925 1.00 85.75 190 GLU A CA 1
ATOM 1527 C C . GLU A 1 190 ? -14.444 4.844 15.753 1.00 85.75 190 GLU A C 1
ATOM 1529 O O . GLU A 1 190 ? -15.406 4.415 15.116 1.00 85.75 190 GLU A O 1
ATOM 1534 N N . LEU A 1 191 ? -13.194 4.434 15.494 1.00 88.38 191 LEU A N 1
ATOM 1535 C CA . LEU A 1 191 ? -12.878 3.456 14.456 1.00 88.38 191 LEU A CA 1
ATOM 1536 C C . LEU A 1 191 ? -13.479 2.083 14.781 1.00 88.38 191 LEU A C 1
ATOM 1538 O O . LEU A 1 191 ? -14.050 1.451 13.892 1.00 88.38 191 LEU A O 1
ATOM 1542 N N . ILE A 1 192 ? -13.395 1.632 16.035 1.00 89.69 192 ILE A N 1
ATOM 1543 C CA . ILE A 1 192 ? -13.977 0.351 16.466 1.00 89.69 192 ILE A CA 1
ATOM 1544 C C . ILE A 1 192 ? -15.505 0.359 16.316 1.00 89.69 192 ILE A C 1
ATOM 1546 O O . ILE A 1 192 ? -16.075 -0.617 15.821 1.00 89.69 192 ILE A O 1
ATOM 1550 N N . VAL A 1 193 ? -16.167 1.470 16.657 1.00 90.38 193 VAL A N 1
ATOM 1551 C CA . VAL A 1 193 ? -17.615 1.649 16.453 1.00 90.38 193 VAL A CA 1
ATOM 1552 C C . VAL A 1 193 ? -17.974 1.549 14.967 1.00 90.38 193 VAL A C 1
ATOM 1554 O O . VAL A 1 193 ? -18.913 0.839 14.598 1.00 90.38 193 VAL A O 1
ATOM 1557 N N . ILE A 1 194 ? -17.205 2.207 14.092 1.00 89.56 194 ILE A N 1
ATOM 1558 C CA . ILE A 1 194 ? -17.413 2.135 12.639 1.00 89.56 194 ILE A CA 1
ATOM 1559 C C . ILE A 1 194 ? -17.205 0.701 12.135 1.00 89.56 194 ILE A C 1
ATOM 1561 O O . ILE A 1 194 ? -18.031 0.207 11.369 1.00 89.56 194 ILE A O 1
ATOM 1565 N N . LEU A 1 195 ? -16.148 0.014 12.574 1.00 90.06 195 LEU A N 1
ATOM 1566 C CA . LEU A 1 195 ? -15.856 -1.363 12.170 1.00 90.06 195 LEU A CA 1
ATOM 1567 C C . LEU A 1 195 ? -16.980 -2.324 12.563 1.00 90.06 195 LEU A C 1
ATOM 1569 O O . LEU A 1 195 ? -17.431 -3.112 11.732 1.00 90.06 195 LEU A O 1
ATOM 1573 N N . LYS A 1 196 ? -17.484 -2.229 13.798 1.00 91.31 196 LYS A N 1
ATOM 1574 C CA . LYS A 1 196 ? -18.609 -3.045 14.275 1.00 91.31 196 LYS A CA 1
ATOM 1575 C C . LYS A 1 196 ? -19.884 -2.794 13.472 1.00 91.31 196 LYS A C 1
ATOM 1577 O O . LYS A 1 196 ? -20.538 -3.750 13.054 1.00 91.31 196 LYS A O 1
ATOM 1582 N N . LYS A 1 197 ? -20.164 -1.533 13.143 1.00 90.75 197 LYS A N 1
ATOM 1583 C CA . LYS A 1 197 ? -21.292 -1.157 12.286 1.00 90.75 197 LYS A CA 1
ATOM 1584 C C . LYS A 1 197 ? -21.153 -1.686 10.857 1.00 90.75 197 LYS A C 1
ATOM 1586 O O . LYS A 1 197 ? -22.140 -2.128 10.279 1.00 90.75 197 LYS A O 1
ATOM 1591 N N . VAL A 1 198 ? -19.956 -1.631 10.275 1.00 88.44 198 VAL A N 1
ATOM 1592 C CA . VAL A 1 198 ? -19.709 -2.069 8.891 1.00 88.44 198 VAL A CA 1
ATOM 1593 C C . VAL A 1 198 ? -19.736 -3.594 8.767 1.00 88.44 198 VAL A C 1
ATOM 1595 O O . VAL A 1 198 ? -20.308 -4.102 7.806 1.00 88.44 198 VAL A O 1
ATOM 1598 N N . LEU A 1 199 ? -19.146 -4.314 9.724 1.00 87.69 199 LEU A N 1
ATOM 1599 C CA . LEU A 1 199 ? -19.017 -5.773 9.676 1.00 87.69 199 LEU A CA 1
ATOM 1600 C C . LEU A 1 199 ? -20.260 -6.511 10.189 1.00 87.69 199 LEU A C 1
ATOM 1602 O O . LEU A 1 199 ? -20.678 -7.486 9.572 1.00 87.69 199 LEU A O 1
ATOM 1606 N N . TYR A 1 200 ? -20.840 -6.060 11.305 1.00 88.25 200 TYR A N 1
ATOM 1607 C CA . TYR A 1 200 ? -21.930 -6.766 11.997 1.00 88.25 200 TYR A CA 1
ATOM 1608 C C . TYR A 1 200 ? -23.265 -6.013 11.960 1.00 88.25 200 TYR A C 1
ATOM 1610 O O . TYR A 1 200 ? -24.291 -6.573 12.329 1.00 88.25 200 TYR A O 1
ATOM 1618 N N . GLY A 1 201 ? -23.284 -4.752 11.514 1.00 86.69 201 GLY A N 1
ATOM 1619 C CA . GLY A 1 201 ? -24.498 -3.926 11.524 1.00 86.69 201 GLY A CA 1
ATOM 1620 C C . GLY A 1 201 ? -24.895 -3.407 12.910 1.00 86.69 201 GLY A C 1
ATOM 1621 O O . GLY A 1 201 ? -25.936 -2.769 13.042 1.00 86.69 201 GLY A O 1
ATOM 1622 N N . GLU A 1 202 ? -24.071 -3.641 13.932 1.00 89.25 202 GLU A N 1
ATOM 1623 C CA . GLU A 1 202 ? -24.326 -3.231 15.313 1.00 89.25 202 GLU A CA 1
ATOM 1624 C C . GLU A 1 202 ? -23.818 -1.806 15.559 1.00 89.25 202 GLU A C 1
ATOM 1626 O O . GLU A 1 202 ? -22.657 -1.485 15.297 1.00 89.25 202 GLU A O 1
ATOM 1631 N N . THR A 1 203 ? -24.683 -0.933 16.076 1.00 85.94 203 THR A N 1
ATOM 1632 C CA . THR A 1 203 ? -24.300 0.413 16.519 1.00 85.94 203 THR A CA 1
ATOM 1633 C C . THR A 1 203 ? -23.980 0.385 18.008 1.00 85.94 203 THR A C 1
ATOM 1635 O O . THR A 1 203 ? -24.883 0.254 18.830 1.00 85.94 203 THR A O 1
ATOM 1638 N N . ILE A 1 204 ? -22.697 0.505 18.329 1.00 86.38 204 ILE A N 1
ATOM 1639 C CA . ILE A 1 204 ? -22.142 0.427 19.685 1.00 86.38 204 ILE A CA 1
ATOM 1640 C C . ILE A 1 204 ? -21.739 1.841 20.142 1.00 86.38 204 ILE A C 1
ATOM 1642 O O . ILE A 1 204 ? -21.384 2.672 19.301 1.00 86.38 204 ILE A O 1
ATOM 1646 N N . SER A 1 205 ? -21.805 2.139 21.445 1.00 90.19 205 SER A N 1
ATOM 1647 C CA . SER A 1 205 ? -21.274 3.397 22.001 1.00 90.19 205 SER A CA 1
ATOM 1648 C C . SER A 1 205 ? -19.749 3.346 22.183 1.00 90.19 205 SER A C 1
ATOM 1650 O O . SER A 1 205 ? -19.143 2.277 22.228 1.00 90.19 205 SER A O 1
ATOM 1652 N N . GLU A 1 206 ? -19.088 4.496 22.324 1.00 84.62 206 GLU A N 1
ATOM 1653 C CA . GLU A 1 206 ? -17.636 4.519 22.568 1.00 84.62 206 GLU A CA 1
ATOM 1654 C C . GLU A 1 206 ? -17.233 3.856 23.891 1.00 84.62 206 GLU A C 1
ATOM 1656 O O . GLU A 1 206 ? -16.133 3.320 24.000 1.00 84.62 206 GLU A O 1
ATOM 1661 N N . GLU A 1 207 ? -18.110 3.879 24.893 1.00 87.75 207 GLU A N 1
ATOM 1662 C CA . GLU A 1 207 ? -17.886 3.245 26.197 1.00 87.75 207 GLU A CA 1
ATOM 1663 C C . GLU A 1 207 ? -17.866 1.722 26.055 1.00 87.75 207 GLU A C 1
ATOM 1665 O O . GLU A 1 207 ? -16.900 1.071 26.444 1.00 87.75 207 GLU A O 1
ATOM 1670 N N . GLN A 1 208 ? -18.862 1.170 25.362 1.00 86.31 208 GLN A N 1
ATOM 1671 C CA . GLN A 1 208 ? -18.920 -0.252 25.033 1.00 86.31 208 GLN A CA 1
ATOM 1672 C C . GLN A 1 208 ? -17.742 -0.678 24.143 1.00 86.31 208 GLN A C 1
ATOM 1674 O O . GLN A 1 208 ? -17.220 -1.780 24.284 1.00 86.31 208 GLN A O 1
ATOM 1679 N N . ALA A 1 209 ? -17.273 0.195 23.244 1.00 85.00 209 ALA A N 1
ATOM 1680 C CA . ALA A 1 209 ? -16.097 -0.081 22.421 1.00 85.00 209 ALA A CA 1
ATOM 1681 C C . ALA A 1 209 ? -14.798 -0.183 23.244 1.00 85.00 209 ALA A C 1
ATOM 1683 O O . ALA A 1 209 ? -13.900 -0.939 22.862 1.00 85.00 209 ALA A O 1
ATOM 1684 N N . ARG A 1 210 ? -14.691 0.530 24.378 1.00 88.00 210 ARG A N 1
ATOM 1685 C CA . ARG A 1 210 ? -13.537 0.417 25.290 1.00 88.00 210 ARG A CA 1
ATOM 1686 C C . ARG A 1 210 ? -13.501 -0.929 25.997 1.00 88.00 210 ARG A C 1
ATOM 1688 O O . ARG A 1 210 ? -12.412 -1.480 26.140 1.00 88.00 210 ARG A O 1
ATOM 1695 N N . GLU A 1 211 ? -14.666 -1.443 26.386 1.00 90.06 211 GLU A N 1
ATOM 1696 C CA . GLU A 1 211 ? -14.821 -2.707 27.120 1.00 90.06 211 GLU A CA 1
ATOM 1697 C C . GLU A 1 211 ? -14.436 -3.944 26.295 1.00 90.06 211 GLU A C 1
ATOM 1699 O O . GLU A 1 211 ? -14.088 -4.979 26.860 1.00 90.06 211 GLU A O 1
ATOM 1704 N N . ILE A 1 212 ? -14.458 -3.846 24.961 1.00 87.19 212 ILE A N 1
ATOM 1705 C CA . ILE A 1 212 ? -14.037 -4.936 24.073 1.00 87.19 212 ILE A CA 1
ATOM 1706 C C . ILE A 1 212 ? -12.562 -5.287 24.340 1.00 87.19 212 ILE A C 1
ATOM 1708 O O . ILE A 1 212 ? -11.712 -4.403 24.465 1.00 87.19 212 ILE A O 1
ATOM 1712 N N . SER A 1 213 ? -12.244 -6.585 24.364 1.00 93.31 213 SER A N 1
ATOM 1713 C CA . SER A 1 213 ? -10.865 -7.069 24.488 1.00 93.31 213 SER A CA 1
ATOM 1714 C C . SER A 1 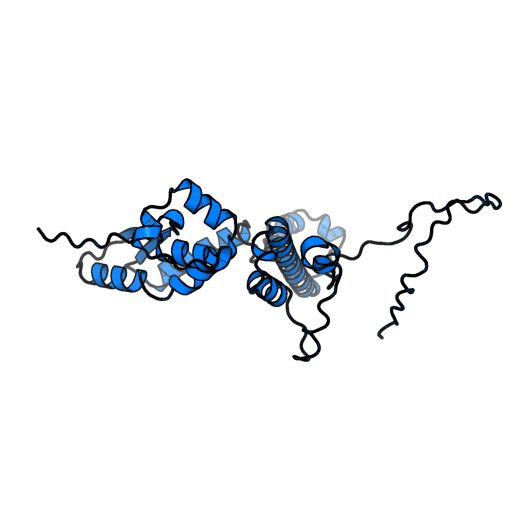213 ? -9.989 -6.563 23.339 1.00 93.31 213 SER A C 1
ATOM 1716 O O . SER A 1 213 ? -10.407 -6.521 22.181 1.00 93.31 213 SER A O 1
ATOM 1718 N N . ASP A 1 214 ? -8.734 -6.223 23.627 1.00 89.81 214 ASP A N 1
ATOM 1719 C CA . ASP A 1 214 ? -7.793 -5.748 22.606 1.00 89.81 214 ASP A CA 1
ATOM 1720 C C . ASP A 1 214 ? -7.525 -6.794 21.517 1.00 89.81 214 ASP A C 1
ATOM 1722 O O . ASP A 1 214 ? -7.279 -6.440 20.361 1.00 89.81 214 ASP A O 1
ATOM 1726 N N . GLN A 1 215 ? -7.639 -8.080 21.855 1.00 91.00 215 GLN A N 1
ATOM 1727 C CA . GLN A 1 215 ? -7.532 -9.155 20.875 1.00 91.00 215 GLN A CA 1
ATOM 1728 C C . GLN A 1 215 ? -8.714 -9.138 19.904 1.00 91.00 215 GLN A C 1
ATOM 1730 O O . GLN A 1 215 ? -8.509 -9.208 18.693 1.00 91.00 215 GLN A O 1
ATOM 1735 N N . ASP A 1 216 ? -9.930 -8.938 20.407 1.00 90.75 216 ASP A N 1
ATOM 1736 C CA . ASP A 1 216 ? -11.121 -8.826 19.566 1.00 90.75 216 ASP A CA 1
ATOM 1737 C C . ASP A 1 216 ? -11.044 -7.575 18.686 1.00 90.75 216 ASP A C 1
ATOM 1739 O O . ASP A 1 216 ? -11.297 -7.655 17.483 1.00 90.75 216 ASP A O 1
ATOM 1743 N N . LYS A 1 217 ? -10.582 -6.440 19.228 1.00 90.75 217 LYS A N 1
ATOM 1744 C CA . LYS A 1 217 ? -10.305 -5.225 18.439 1.00 90.75 217 LYS A CA 1
ATOM 1745 C C . LYS A 1 217 ? -9.316 -5.503 17.305 1.00 90.75 217 LYS A C 1
ATOM 1747 O O . LYS A 1 217 ? -9.560 -5.095 16.170 1.00 90.75 217 LYS A O 1
ATOM 1752 N N . ALA A 1 218 ? -8.235 -6.234 17.577 1.00 91.06 218 ALA A N 1
ATOM 1753 C CA . ALA A 1 218 ? -7.267 -6.612 16.552 1.00 91.06 218 ALA A CA 1
ATOM 1754 C C . ALA A 1 218 ? -7.890 -7.515 15.473 1.00 91.06 218 ALA A C 1
ATOM 1756 O O . ALA A 1 218 ? -7.633 -7.298 14.288 1.00 91.06 218 ALA A O 1
ATOM 1757 N N . THR A 1 219 ? -8.751 -8.471 15.844 1.00 91.50 219 THR A N 1
ATOM 1758 C CA . THR A 1 219 ? -9.453 -9.304 14.851 1.00 91.50 219 THR A CA 1
ATOM 1759 C C . THR A 1 219 ? -10.403 -8.490 13.969 1.00 91.50 219 THR A C 1
ATOM 1761 O O . THR A 1 219 ? -10.458 -8.731 12.765 1.00 91.50 219 THR A O 1
ATOM 1764 N N . LEU A 1 220 ? -11.094 -7.483 14.522 1.00 90.81 220 LEU A N 1
ATOM 1765 C CA . LEU A 1 220 ? -11.957 -6.578 13.751 1.00 90.81 220 LEU A CA 1
ATOM 1766 C C . LEU A 1 220 ? -11.163 -5.817 12.687 1.00 90.81 220 LEU A C 1
ATOM 1768 O O . LEU A 1 220 ? -11.589 -5.736 11.536 1.00 90.81 220 LEU A O 1
ATOM 1772 N N . ILE A 1 221 ? -10.000 -5.291 13.072 1.00 91.06 221 ILE A N 1
ATOM 1773 C CA . ILE A 1 221 ? -9.103 -4.546 12.182 1.00 91.06 221 ILE A CA 1
ATOM 1774 C C . ILE A 1 221 ? -8.540 -5.460 11.089 1.00 91.06 221 ILE A C 1
ATOM 1776 O O . ILE A 1 221 ? -8.517 -5.087 9.919 1.00 91.06 221 ILE A O 1
ATOM 1780 N N . GLN A 1 222 ? -8.102 -6.668 11.451 1.00 89.62 222 GLN A N 1
ATOM 1781 C CA . GLN A 1 222 ? -7.555 -7.630 10.489 1.00 89.62 222 GLN A CA 1
ATOM 1782 C C . GLN A 1 222 ? -8.599 -8.098 9.477 1.00 89.62 222 GLN A C 1
ATOM 1784 O O . GLN A 1 222 ? -8.262 -8.337 8.319 1.00 89.62 222 GLN A O 1
ATOM 1789 N N . ARG A 1 223 ? -9.858 -8.211 9.907 1.00 90.38 223 ARG A N 1
ATOM 1790 C CA . ARG A 1 223 ? -10.962 -8.620 9.045 1.00 90.38 223 ARG A CA 1
ATOM 1791 C C . ARG A 1 223 ? -11.299 -7.571 7.989 1.00 90.38 223 ARG A C 1
ATOM 1793 O O . ARG A 1 223 ? -11.677 -7.938 6.885 1.00 90.38 223 ARG A O 1
ATOM 1800 N N . ASP A 1 224 ? -11.158 -6.286 8.306 1.00 90.50 224 ASP A N 1
ATOM 1801 C CA . ASP A 1 224 ? -11.362 -5.201 7.346 1.00 90.50 224 ASP A CA 1
ATOM 1802 C C . ASP A 1 224 ? -10.261 -4.136 7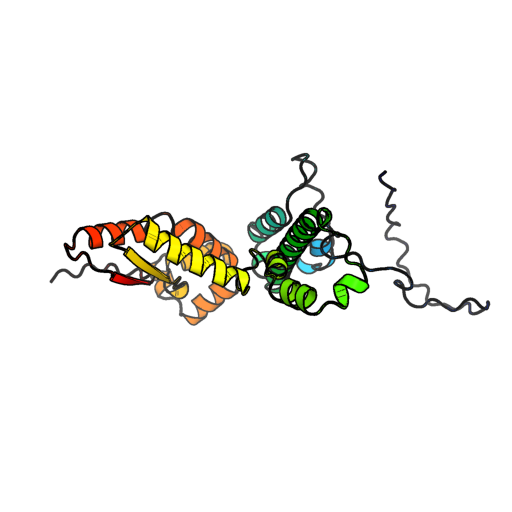.452 1.00 90.50 224 ASP A C 1
ATOM 1804 O O . ASP A 1 224 ? -10.437 -3.101 8.103 1.00 90.50 224 ASP A O 1
ATOM 1808 N N . PRO A 1 225 ? -9.127 -4.340 6.760 1.00 89.62 225 PRO A N 1
ATOM 1809 C CA . PRO A 1 225 ? -8.020 -3.390 6.772 1.00 89.62 225 PRO A CA 1
ATOM 1810 C C . PRO A 1 225 ? -8.309 -2.121 5.953 1.00 89.62 225 PRO A C 1
ATOM 1812 O O . PRO A 1 225 ? -7.523 -1.173 5.984 1.00 89.62 225 PRO A O 1
ATOM 1815 N N . ILE A 1 226 ? -9.408 -2.064 5.190 1.00 90.56 226 ILE A N 1
ATOM 1816 C CA . ILE A 1 226 ? -9.700 -0.922 4.316 1.00 90.56 226 ILE A CA 1
ATOM 1817 C C . ILE A 1 226 ? -10.306 0.236 5.107 1.00 90.56 226 ILE A C 1
ATOM 1819 O O . ILE A 1 226 ? -9.922 1.382 4.863 1.00 90.56 226 ILE A O 1
ATOM 1823 N N . VAL A 1 227 ? -11.218 -0.044 6.045 1.00 88.75 227 VAL A N 1
ATOM 1824 C CA . VAL A 1 227 ? -11.883 0.995 6.852 1.00 88.75 227 VAL A CA 1
ATOM 1825 C C . VAL A 1 227 ? -10.878 1.835 7.649 1.00 88.75 227 VAL A C 1
ATOM 1827 O O . VAL A 1 227 ? -10.916 3.058 7.483 1.00 88.75 227 VAL A O 1
ATOM 1830 N N . PRO A 1 228 ? -9.941 1.251 8.430 1.00 86.38 228 PRO A N 1
ATOM 1831 C CA . PRO A 1 228 ? -8.927 2.020 9.150 1.00 86.38 228 PRO A CA 1
ATOM 1832 C C . PRO A 1 228 ? -8.140 2.934 8.218 1.00 86.38 228 PRO A C 1
ATOM 1834 O O . PRO A 1 228 ? -8.032 4.132 8.467 1.00 86.38 228 PRO A O 1
ATOM 1837 N N . VAL A 1 229 ? -7.674 2.406 7.084 1.00 85.06 229 VAL A N 1
ATOM 1838 C CA . VAL A 1 229 ? -6.887 3.175 6.114 1.00 85.06 229 VAL A CA 1
ATOM 1839 C C . VAL A 1 229 ? -7.681 4.352 5.548 1.00 85.06 229 VAL A C 1
ATOM 1841 O O . VAL A 1 229 ? -7.134 5.449 5.430 1.00 85.06 229 VAL A O 1
ATOM 1844 N N . THR A 1 230 ? -8.957 4.163 5.202 1.00 82.62 230 THR A N 1
ATOM 1845 C CA . THR A 1 230 ? -9.797 5.268 4.715 1.00 82.62 230 THR A CA 1
ATOM 1846 C C . THR A 1 230 ? -10.054 6.313 5.792 1.00 82.62 230 THR A C 1
ATOM 1848 O O . THR A 1 230 ? -9.866 7.497 5.526 1.00 82.62 230 THR A O 1
ATOM 1851 N N . SER A 1 231 ? -10.369 5.884 7.016 1.00 80.12 231 SER A N 1
ATOM 1852 C CA . SER A 1 231 ? -10.615 6.787 8.139 1.00 80.12 231 SER A CA 1
A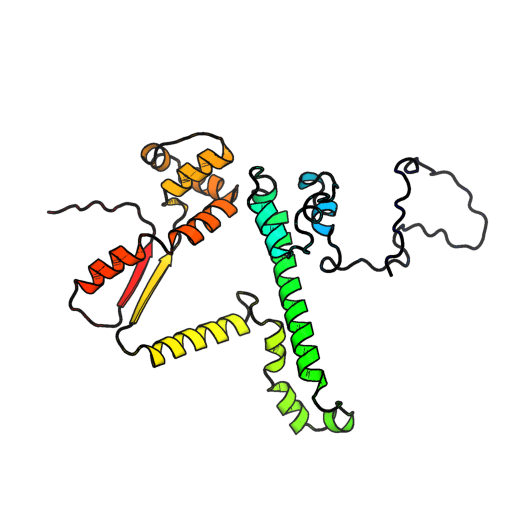TOM 1853 C C . SER A 1 231 ? -9.372 7.609 8.476 1.00 80.12 231 SER A C 1
ATOM 1855 O O . SER A 1 231 ? -9.473 8.811 8.682 1.00 80.12 231 SER A O 1
ATOM 1857 N N . ILE A 1 232 ? -8.180 7.001 8.465 1.00 77.00 232 ILE A N 1
ATOM 1858 C CA . ILE A 1 232 ? -6.913 7.707 8.707 1.00 77.00 232 ILE A CA 1
ATOM 1859 C C . ILE A 1 232 ? -6.679 8.795 7.650 1.00 77.00 232 ILE A C 1
ATOM 1861 O O . ILE A 1 232 ? -6.306 9.917 7.994 1.00 77.00 232 ILE A O 1
ATOM 1865 N N . ILE A 1 233 ? -6.890 8.478 6.368 1.00 74.31 233 ILE A N 1
ATOM 1866 C CA . ILE A 1 233 ? -6.675 9.426 5.263 1.00 74.31 233 ILE A CA 1
ATOM 1867 C C . ILE A 1 233 ? -7.612 10.633 5.380 1.00 74.31 233 ILE A C 1
ATOM 1869 O O . ILE A 1 233 ? -7.170 11.757 5.143 1.00 74.31 233 ILE A O 1
ATOM 1873 N N . ASP A 1 234 ? -8.868 10.407 5.763 1.00 71.94 234 ASP A N 1
ATOM 1874 C CA . ASP A 1 234 ? -9.869 11.468 5.885 1.00 71.94 234 ASP A CA 1
ATOM 1875 C C . ASP A 1 234 ? -9.722 12.263 7.201 1.00 71.94 234 ASP A C 1
ATOM 1877 O O . ASP A 1 234 ? -10.079 13.439 7.258 1.00 71.94 234 ASP A O 1
ATOM 1881 N N . PHE A 1 235 ? -9.145 11.664 8.251 1.00 66.69 235 PHE A N 1
ATOM 1882 C CA . PHE A 1 235 ? -9.033 12.271 9.584 1.00 66.69 235 PHE A CA 1
ATOM 1883 C C . PHE A 1 235 ? -7.752 13.095 9.804 1.00 66.69 235 PHE A C 1
ATOM 1885 O O . PHE A 1 235 ? -7.806 14.141 10.455 1.00 66.69 235 PHE A O 1
ATOM 1892 N N . ILE A 1 236 ? -6.598 12.679 9.256 1.00 64.31 236 ILE A N 1
ATOM 1893 C CA . ILE A 1 236 ? -5.317 13.413 9.388 1.00 64.31 236 ILE A CA 1
ATOM 1894 C C . ILE A 1 236 ? -5.422 14.900 8.980 1.00 64.31 236 ILE A C 1
ATOM 1896 O O . ILE A 1 236 ? -4.833 15.732 9.675 1.00 64.31 236 ILE A O 1
ATOM 1900 N N . PRO A 1 237 ? -6.156 15.280 7.915 1.00 60.19 237 PRO A N 1
ATOM 1901 C CA . PRO A 1 237 ? -6.291 16.682 7.531 1.00 60.19 237 PRO A CA 1
ATOM 1902 C C . PRO A 1 237 ? -7.108 17.540 8.512 1.00 60.19 237 PRO A C 1
ATOM 1904 O O . PRO A 1 237 ? -6.970 18.760 8.476 1.00 60.19 237 PRO A O 1
ATOM 1907 N N . CYS A 1 238 ? -7.977 16.952 9.347 1.00 55.03 238 CYS A N 1
ATOM 1908 C CA . CYS A 1 238 ? -9.165 17.671 9.826 1.00 55.03 238 CYS A CA 1
ATOM 1909 C C . CYS A 1 238 ? -9.240 18.046 11.313 1.00 55.03 238 CYS A C 1
ATOM 1911 O O . CYS A 1 238 ? -10.032 18.933 11.614 1.00 55.03 238 CYS A O 1
ATOM 1913 N N . SER A 1 239 ? -8.498 17.452 12.257 1.00 54.66 239 SER A N 1
ATOM 1914 C CA . SER A 1 239 ? -8.845 17.700 13.679 1.00 54.66 239 SER A CA 1
ATOM 1915 C C . SER A 1 239 ? -7.686 17.790 14.671 1.00 54.66 239 SER A C 1
ATOM 1917 O O . SER A 1 239 ? -7.554 18.798 15.362 1.00 54.66 239 SER A O 1
ATOM 1919 N N . LYS A 1 240 ? -6.818 16.781 14.764 1.00 54.50 240 LYS A N 1
ATOM 1920 C CA . LYS A 1 240 ? -5.836 16.701 15.864 1.00 54.50 240 LYS A CA 1
ATOM 1921 C C . LYS A 1 240 ? -4.559 17.539 15.705 1.00 54.50 240 LYS A C 1
ATOM 1923 O O . LYS A 1 240 ? -4.169 18.166 16.690 1.00 54.50 240 LYS A O 1
ATOM 1928 N N . PRO A 1 241 ? -3.905 17.632 14.529 1.00 56.22 241 PRO A N 1
ATOM 1929 C CA . PRO A 1 241 ? -2.664 18.398 14.439 1.00 56.22 241 PRO A CA 1
ATOM 1930 C C . PRO A 1 241 ? -2.893 19.899 14.630 1.00 56.22 241 PRO A C 1
ATOM 1932 O O . PRO A 1 241 ? -1.995 20.564 15.120 1.00 56.22 241 PRO A O 1
ATOM 1935 N N . LEU A 1 242 ? -4.082 20.428 14.306 1.00 57.38 242 LEU A N 1
ATOM 1936 C CA . LEU A 1 242 ? -4.411 21.850 14.467 1.00 57.38 242 LEU A CA 1
ATOM 1937 C C . LEU A 1 242 ? -4.501 22.282 15.935 1.00 57.38 242 LEU A C 1
ATOM 1939 O O . LEU A 1 242 ? -4.045 23.373 16.263 1.00 57.38 242 LEU A O 1
ATOM 1943 N N . ASN A 1 243 ? -5.060 21.448 16.815 1.00 58.97 243 ASN A N 1
ATOM 1944 C CA . ASN A 1 243 ? -5.140 21.765 18.245 1.00 58.97 243 ASN A CA 1
ATOM 1945 C C . ASN A 1 243 ? -3.764 21.644 18.915 1.00 58.97 243 ASN A C 1
ATOM 1947 O O . ASN A 1 243 ? -3.351 22.550 19.627 1.00 58.97 243 ASN A O 1
ATOM 1951 N N . LEU A 1 244 ? -2.993 20.616 18.552 1.00 58.69 244 LEU A N 1
ATOM 1952 C CA . LEU A 1 244 ? -1.611 20.435 19.009 1.00 58.69 244 LEU A CA 1
ATOM 1953 C C . LEU A 1 244 ? -0.685 21.579 18.546 1.00 58.69 244 LEU A C 1
ATOM 1955 O O . LEU A 1 244 ? 0.228 21.971 19.268 1.00 58.69 244 LEU A O 1
ATOM 1959 N N . LEU A 1 245 ? -0.937 22.150 17.360 1.00 59.06 245 LEU A N 1
ATOM 1960 C CA . LEU A 1 245 ? -0.233 23.336 16.857 1.00 59.06 245 LEU A CA 1
ATOM 1961 C C . LEU A 1 245 ? -0.588 24.603 17.642 1.00 59.06 245 LEU A C 1
ATOM 1963 O O . LEU A 1 245 ? 0.293 25.426 17.872 1.00 59.06 245 LEU A O 1
ATOM 1967 N N . LYS A 1 246 ? -1.853 24.765 18.055 1.00 60.69 246 LYS A N 1
ATOM 1968 C CA . LYS A 1 246 ? -2.292 25.902 18.882 1.00 60.69 246 LYS A CA 1
ATOM 1969 C C . LYS A 1 246 ? -1.621 25.877 20.254 1.00 60.69 246 LYS A C 1
ATOM 1971 O O . LYS A 1 246 ? -1.110 26.908 20.681 1.00 60.69 246 LYS A O 1
ATOM 1976 N N . ASP A 1 247 ? -1.551 24.705 20.880 1.00 60.53 247 ASP A N 1
ATOM 1977 C CA . ASP A 1 247 ? -0.907 24.540 22.187 1.00 60.53 247 ASP A CA 1
ATOM 1978 C C . ASP A 1 247 ? 0.613 24.749 22.104 1.00 60.53 247 ASP A C 1
ATOM 1980 O O . ASP A 1 247 ? 1.210 25.325 23.012 1.00 60.53 247 ASP A O 1
ATOM 1984 N N . LEU A 1 248 ? 1.247 24.367 20.985 1.00 57.31 248 LEU A N 1
ATOM 1985 C CA . LEU A 1 248 ? 2.673 24.632 20.771 1.00 57.31 248 LEU A CA 1
ATOM 1986 C C . LEU A 1 248 ? 2.989 26.099 20.485 1.00 57.31 248 LEU A C 1
ATOM 1988 O O . LEU A 1 248 ? 4.006 26.603 20.952 1.00 57.31 248 LEU A O 1
ATOM 1992 N N . LEU A 1 249 ? 2.132 26.781 19.720 1.00 59.94 249 LEU A N 1
ATOM 1993 C CA . LEU A 1 249 ? 2.259 28.217 19.456 1.00 59.94 249 LEU A CA 1
ATOM 1994 C C . LEU A 1 249 ? 2.072 29.051 20.731 1.00 59.94 249 LEU A C 1
ATOM 1996 O O . LEU A 1 249 ? 2.596 30.158 20.805 1.00 59.94 249 LEU A O 1
ATOM 2000 N N . ALA A 1 250 ? 1.359 28.526 21.733 1.00 61.56 250 ALA A N 1
ATOM 2001 C CA . ALA A 1 250 ? 1.217 29.158 23.042 1.00 61.56 250 ALA A CA 1
ATOM 2002 C C . ALA A 1 250 ? 2.484 29.039 23.914 1.00 61.56 250 ALA A C 1
ATOM 2004 O O . ALA A 1 250 ? 2.661 29.817 24.851 1.00 61.56 250 ALA A O 1
ATOM 2005 N N . THR A 1 251 ? 3.383 28.094 23.617 1.00 57.56 251 THR A N 1
ATOM 2006 C CA . THR A 1 251 ? 4.670 27.967 24.309 1.00 57.56 251 THR A CA 1
ATOM 2007 C C . THR A 1 251 ? 5.767 28.740 23.580 1.00 57.56 251 THR A C 1
ATOM 2009 O O . THR A 1 251 ? 6.170 28.377 22.482 1.00 57.56 251 THR A O 1
ATOM 2012 N N . ASP A 1 252 ? 6.318 29.765 24.233 1.00 51.56 252 ASP A N 1
ATOM 2013 C CA . ASP A 1 252 ? 7.322 30.717 23.711 1.00 51.56 252 ASP A CA 1
ATOM 2014 C C . ASP A 1 252 ? 8.736 30.112 23.493 1.00 51.56 252 ASP A C 1
ATOM 2016 O O . ASP A 1 252 ? 9.772 30.773 23.561 1.00 51.56 252 ASP A O 1
ATOM 2020 N N . LYS A 1 253 ? 8.812 28.793 23.291 1.00 51.53 253 LYS A N 1
ATOM 2021 C CA . LYS A 1 253 ? 10.047 28.014 23.190 1.00 51.53 253 LYS A CA 1
ATOM 2022 C C . LYS A 1 253 ? 10.303 27.636 21.733 1.00 51.53 253 LYS A C 1
ATOM 2024 O O . LYS A 1 253 ? 10.044 26.517 21.300 1.00 51.53 253 LYS A O 1
ATOM 2029 N N . PHE A 1 254 ? 10.856 28.579 20.977 1.00 49.75 254 PHE A N 1
ATOM 2030 C CA . PHE A 1 254 ? 11.251 28.387 19.581 1.00 49.75 254 PHE A CA 1
ATOM 2031 C C . PHE A 1 254 ? 12.569 27.601 19.459 1.00 49.75 254 PHE A C 1
ATOM 2033 O O . PHE A 1 254 ? 13.611 28.145 19.097 1.00 49.75 254 PHE A O 1
ATOM 2040 N N . TYR A 1 255 ? 12.538 26.301 19.753 1.00 51.72 255 TYR A N 1
ATOM 2041 C CA . TYR A 1 255 ? 13.591 25.362 19.353 1.00 51.72 255 TYR A CA 1
ATOM 2042 C C . TYR A 1 255 ? 13.005 24.190 18.564 1.00 51.72 255 TYR A C 1
ATOM 2044 O O . TYR A 1 255 ? 11.823 23.864 18.686 1.00 51.72 255 TYR A O 1
ATOM 2052 N N . THR A 1 256 ? 13.842 23.556 17.737 1.00 53.75 256 THR A N 1
ATOM 2053 C CA . THR A 1 256 ? 13.503 22.343 16.981 1.00 53.75 256 THR A CA 1
ATOM 2054 C C . THR A 1 256 ? 12.933 21.291 17.929 1.00 53.75 256 THR A C 1
ATOM 2056 O O . THR A 1 256 ? 13.670 20.703 18.720 1.00 53.75 256 THR A O 1
ATOM 2059 N N . THR A 1 257 ? 11.623 21.066 17.865 1.00 57.41 257 THR A N 1
ATOM 2060 C CA . THR A 1 257 ? 10.920 20.168 18.787 1.00 57.41 257 THR A CA 1
ATOM 2061 C C . THR A 1 257 ? 10.407 18.958 18.017 1.00 57.41 257 THR A C 1
ATOM 2063 O O . THR A 1 257 ? 9.737 19.085 16.989 1.00 57.41 257 THR A O 1
ATOM 2066 N N . PHE A 1 258 ? 10.748 17.771 18.515 1.00 56.00 258 PHE A N 1
ATOM 2067 C CA . PHE A 1 258 ? 10.212 16.502 18.037 1.00 56.00 258 PHE A CA 1
ATOM 2068 C C . PHE A 1 258 ? 9.026 16.119 18.909 1.00 56.00 258 PHE A C 1
ATOM 2070 O O . PHE A 1 258 ? 9.177 15.940 20.116 1.00 56.00 258 PHE A O 1
ATOM 2077 N N . ILE A 1 259 ? 7.854 15.971 18.297 1.00 60.06 259 ILE A N 1
ATOM 2078 C CA . ILE A 1 259 ? 6.636 15.584 19.007 1.00 60.06 259 ILE A CA 1
ATOM 2079 C C . ILE A 1 259 ? 6.163 14.261 18.440 1.00 60.06 259 ILE A C 1
ATOM 2081 O O . ILE A 1 259 ? 5.965 14.099 17.232 1.00 60.06 259 ILE A O 1
ATOM 2085 N N . ARG A 1 260 ? 5.975 13.297 19.334 1.00 54.53 260 ARG A N 1
ATOM 2086 C CA . ARG A 1 260 ? 5.325 12.035 19.017 1.00 54.53 260 ARG A CA 1
ATOM 2087 C C . ARG A 1 260 ? 3.930 12.071 19.608 1.00 54.53 260 ARG A C 1
ATOM 2089 O O . ARG A 1 260 ? 3.782 12.072 20.824 1.00 54.53 260 ARG A O 1
ATOM 2096 N N . SER A 1 261 ? 2.924 12.091 18.741 1.00 60.44 261 SER A N 1
ATOM 2097 C CA . SER A 1 261 ? 1.526 11.989 19.154 1.00 60.44 261 SER A CA 1
ATOM 2098 C C . SER A 1 261 ? 0.953 10.653 18.695 1.00 60.44 261 SER A C 1
ATOM 2100 O O . SER A 1 261 ? 1.218 10.168 17.590 1.00 60.44 261 SER A O 1
ATOM 2102 N N . SER A 1 262 ? 0.188 10.036 19.584 1.00 57.62 262 SER A N 1
ATOM 2103 C CA . SER A 1 262 ? -0.608 8.847 19.290 1.00 57.62 262 SER A CA 1
ATOM 2104 C C . SER A 1 262 ? -2.070 9.272 19.303 1.00 57.62 262 SER A C 1
ATOM 2106 O O . SER A 1 262 ? -2.419 10.191 20.043 1.00 57.62 262 SER A O 1
ATOM 2108 N N . PHE A 1 263 ? -2.940 8.604 18.543 1.00 56.03 263 PHE A N 1
ATOM 2109 C CA . PHE A 1 263 ? -4.386 8.761 18.726 1.00 56.03 263 PHE A CA 1
ATOM 2110 C C . PHE A 1 263 ? -4.796 8.142 20.074 1.00 56.03 263 PHE A C 1
ATOM 2112 O O . PHE A 1 263 ? -5.250 7.007 20.126 1.00 56.03 263 PHE A O 1
ATOM 2119 N N . ASN A 1 264 ? -4.588 8.868 21.170 1.00 48.38 264 ASN A N 1
ATOM 2120 C CA . ASN A 1 264 ? -5.256 8.603 22.438 1.00 48.38 264 ASN A CA 1
ATOM 2121 C C . ASN A 1 264 ? -6.530 9.463 22.477 1.00 48.38 264 ASN A C 1
ATOM 2123 O O . ASN A 1 264 ? -6.543 10.586 21.970 1.00 48.38 264 ASN A O 1
ATOM 2127 N N . THR A 1 265 ? -7.606 8.912 23.028 1.00 43.91 265 THR A N 1
ATOM 2128 C CA . THR A 1 265 ? -8.853 9.622 23.364 1.00 43.91 265 THR A CA 1
ATOM 2129 C C . THR A 1 265 ? -8.859 10.129 24.808 1.00 43.91 265 THR A C 1
ATOM 2131 O O . THR A 1 265 ? -9.875 10.626 25.277 1.00 43.91 265 THR A O 1
ATOM 2134 N N . GLU A 1 266 ? -7.747 10.004 25.533 1.00 38.44 266 GLU A N 1
ATOM 2135 C CA . GLU A 1 266 ? -7.625 10.520 26.898 1.00 38.44 266 GLU A CA 1
ATOM 2136 C C . GLU A 1 266 ? -7.195 11.989 26.880 1.00 38.44 266 GLU A C 1
ATOM 2138 O O . GLU A 1 266 ? -6.073 12.326 27.241 1.00 38.44 266 GLU A O 1
ATOM 2143 N N . ASP A 1 267 ? -8.117 12.863 26.480 1.00 37.03 267 ASP A N 1
ATOM 2144 C CA . ASP A 1 267 ? -8.102 14.266 26.897 1.00 37.03 267 ASP A CA 1
ATOM 2145 C C . ASP A 1 267 ? -8.894 14.367 28.211 1.00 37.03 267 ASP A C 1
ATOM 2147 O O . ASP A 1 267 ? -9.960 14.978 28.295 1.00 37.03 267 ASP A O 1
ATOM 2151 N N . HIS A 1 268 ? -8.393 13.718 29.265 1.00 32.53 268 HIS A N 1
ATOM 2152 C CA . HIS A 1 268 ? -8.791 14.095 30.614 1.00 32.53 268 HIS A CA 1
ATOM 2153 C C . HIS A 1 268 ? -7.934 15.291 31.015 1.00 32.53 268 HIS A C 1
ATOM 2155 O O . HIS A 1 268 ? -6.808 15.149 31.485 1.00 32.53 268 HIS A O 1
ATOM 2161 N N . HIS A 1 269 ? -8.489 16.489 30.829 1.00 30.81 269 HIS A N 1
ATOM 2162 C CA . HIS A 1 269 ? -8.085 17.658 31.596 1.00 30.81 269 HIS A CA 1
ATOM 2163 C C . HIS A 1 269 ? -8.301 17.355 33.086 1.00 30.81 269 HIS A C 1
ATOM 2165 O O . HIS A 1 269 ? -9.356 17.641 33.643 1.00 30.81 269 HIS A O 1
ATOM 2171 N N . THR A 1 270 ? -7.314 16.760 33.752 1.00 25.58 270 THR A N 1
ATOM 2172 C CA . THR A 1 270 ? -7.206 16.847 35.207 1.00 25.58 270 THR A CA 1
ATOM 2173 C C . THR A 1 270 ? -6.442 18.118 35.522 1.00 25.58 270 THR A C 1
ATOM 2175 O O . THR A 1 270 ? -5.216 18.139 35.586 1.00 25.58 270 THR A O 1
ATOM 2178 N N . SER A 1 271 ? -7.197 19.203 35.657 1.00 26.91 271 SER A N 1
ATOM 2179 C CA . SER A 1 271 ? -6.778 20.368 36.417 1.00 26.91 271 SER A CA 1
ATOM 2180 C C . SER A 1 271 ? -6.719 19.987 37.896 1.00 26.91 271 SER A C 1
ATOM 2182 O O . SER A 1 271 ? -7.764 19.780 38.517 1.00 26.91 271 SER A O 1
ATOM 2184 N N . THR A 1 272 ? -5.511 19.916 38.440 1.00 27.20 272 THR A N 1
ATOM 2185 C CA . THR A 1 272 ? -5.222 20.154 39.860 1.00 27.20 272 THR A CA 1
ATOM 2186 C C . THR A 1 272 ? -3.949 20.964 39.947 1.00 27.20 272 THR A C 1
ATOM 2188 O O . THR A 1 272 ? -2.976 20.539 39.283 1.00 27.20 272 THR A O 1
#

Radius of gyration: 27.8 Å; chains: 1; bounding box: 60×74×77 Å

Secondary structure (DSSP, 8-state):
------PPPGGG-S--------SSS-----TTTTPPPPPTTT-SSHHHHH-HHHHTT----SHHHHHSSPPPHHHHHHHHHTSS--HHHH-HHHHHHHHHHHHHHHHHHHHHHHHHHHTTSPP--HHHHT-HHHHHHHHT-GGGGGTTTT-TTSHHHHHHHHHHHHHHHHHH-S--EEEEEE--GGG-HHHHHHHHHHHH-----HHHHHHS-HHHHHHHHHH-SHHHHHHHHHHTTTSHHHHHHHHHHTS---S-EEEEEE----------

pLDDT: mean 74.16, std 18.14, range [25.58, 93.31]

Foldseek 3Di:
DDDDDDDDDPPPPDDDPDDDPDDPDDDPPDPCVPHDDDDPQVDPCVLLCVCCVLNVSDDPPDDCVPPVDDDDLVRVLVPSCPDLDNPCQQDPVNVVVSLVSVQVVLLVVQVVVLVVVCVPDDDDDPVLVPDPVSVVVVVPDCSVCSSNPPVPPDPNNVVVVVVVVVVCCVPVDDDDEAEDEDEPQLQPLVLQQVLCCSPPVDRDDSVVSVVDDSVVSVVSCSSGVPSSVVCCVVPVVDDPVVVVVVVVVVDPDRHHDYDYDYPHPPPPPPDD